Protein AF-Q03NT1-F1 (afdb_monomer_lite)

Organism: Levilactobacillus brevis (strain ATCC 367 / BCRC 12310 / CIP 105137 / JCM 1170 / LMG 11437 / NCIMB 947 / NCTC 947) (NCBI:txid387344)

Secondary structure (DSSP, 8-state):
-----EEEEEETTEEEEEE--SS-GGG-EEEEGGGS----S----TTT-EEEEEEETTEEEEEEEE-SPEEEPTTSSSEEEEE--STT-B-HHHHHHHS-HHHHHHHHTBBTEE---STTTS-HHHHHHHHT-BTT-EEEEE-EEPPEEEEPEEEEE-SSSS--TTPEEEEEPPTTSPP-TTEEB-PPPSS-EEEETTBEE-HHHHHHHHHHTT-SEEEPPPBS-GGG-EE-EEEEEEE--EE--TTS-EEEEEEEPPPEES--S--S------SSSB-SS------------------------PPPP-

Radius of gyration: 29.19 Å; chains: 1; bounding box: 57×102×81 Å

Foldseek 3Di:
DDFPDWDWDDDPNFIWIFGADPVCRVPTGIDTVVVDDPPPPDDADLQFKEKEFEDAVPDGLWIDMDGQAAAADPVLPAGDPHTSRGHFGQRLRRQLVSPDLVVVCVGCFQSQKHADSDPPRHDPQQSVQSRRDTRNYYTYDYIGHADKDFAAEWEWEPPDLADRVPTDTADDDAPPDAWDQRHWAAAEDPDGDMDRARHKDAFVRLVVVCVVRVVQKIKIFFHDDDQATWIKIWGFRTWHIWGDDQLAYGYTYTYIDPTGTDGDPDHHHPYPDPDSHHDDDHDHPPPPDDDDDDDDDDDDDDDDDDDDDD

Sequence (310 aa):
MTITDAATKTREGSLYYYVKDAQHPTVSGWIYSGAVTTDKTVAFNQATDVKVNFVDGSSVVTSGVLQSLFANNATNTAASTTPADAVGTAAGFSATAKATQDWADALLKGTGYSINLKSGSVTAANQAALLAAKTGDTITLNVTKNSEVTTPLYLKKAATTSTANDAESLTAYKTGDTASDTTVVVPSLTSGFKGVDGAAFTSATLKAFATSNNLTTLYTPTIGTGADAYYIKYTLSTAEDGTYGAKSAATLVYTASDKIKGESPASTTSNGDNGSVWGSTSTSSSSTSSSAASASSTEASTSSSASSAS

Structure (mmCIF, N/CA/C/O backbone):
data_AF-Q03NT1-F1
#
_entry.id   AF-Q03NT1-F1
#
loop_
_atom_site.group_PDB
_atom_site.id
_atom_site.type_symbol
_atom_site.label_atom_id
_atom_site.label_alt_id
_atom_site.label_comp_id
_atom_site.label_asym_id
_atom_site.label_entity_id
_atom_site.label_seq_id
_atom_site.pdbx_PDB_ins_code
_atom_site.Cartn_x
_atom_site.Cartn_y
_atom_site.Cartn_z
_atom_site.occupancy
_atom_site.B_iso_or_equiv
_atom_site.auth_seq_id
_atom_site.auth_comp_id
_atom_site.auth_asym_id
_atom_site.auth_atom_id
_atom_site.pdbx_PDB_model_num
ATOM 1 N N . MET A 1 1 ? 2.463 -7.795 33.659 1.00 49.44 1 MET A N 1
ATOM 2 C CA . MET A 1 1 ? 3.508 -8.745 33.235 1.00 49.44 1 MET A CA 1
ATOM 3 C C . MET A 1 1 ? 4.721 -7.924 32.839 1.00 49.44 1 MET A C 1
ATOM 5 O O . MET A 1 1 ? 4.603 -7.091 31.948 1.00 49.44 1 MET A O 1
ATOM 9 N N . THR A 1 2 ? 5.833 -8.085 33.548 1.00 49.44 2 THR A N 1
ATOM 10 C CA . THR A 1 2 ? 7.065 -7.324 33.304 1.00 49.44 2 THR A CA 1
ATOM 11 C C . THR A 1 2 ? 8.131 -8.323 32.893 1.00 49.44 2 THR A C 1
ATOM 13 O O . THR A 1 2 ? 8.476 -9.201 33.678 1.00 49.44 2 THR A O 1
ATOM 16 N N . ILE A 1 3 ? 8.616 -8.224 31.657 1.00 52.44 3 ILE A N 1
ATOM 17 C CA . ILE A 1 3 ? 9.697 -9.080 31.166 1.00 52.44 3 ILE A CA 1
ATOM 18 C C . ILE A 1 3 ? 10.993 -8.567 31.794 1.00 52.44 3 ILE A C 1
ATOM 20 O O . ILE A 1 3 ? 11.409 -7.448 31.503 1.00 52.44 3 ILE A O 1
ATOM 24 N N . THR A 1 4 ? 11.604 -9.351 32.682 1.00 54.75 4 THR A N 1
ATOM 25 C CA . THR A 1 4 ? 12.832 -8.945 33.390 1.00 54.75 4 THR A CA 1
ATOM 26 C C . THR A 1 4 ? 14.111 -9.475 32.746 1.00 54.75 4 THR A C 1
ATOM 28 O O . THR A 1 4 ? 15.187 -8.966 33.041 1.00 54.75 4 THR A O 1
ATOM 31 N N . ASP A 1 5 ? 14.004 -10.474 31.866 1.00 56.16 5 ASP A N 1
ATOM 32 C CA . ASP A 1 5 ? 15.124 -11.126 31.182 1.00 56.16 5 ASP A CA 1
ATOM 33 C C . ASP A 1 5 ? 14.611 -11.857 29.925 1.00 56.16 5 ASP A C 1
ATOM 35 O O . ASP A 1 5 ? 13.480 -12.356 29.929 1.00 56.16 5 ASP A O 1
ATOM 39 N N . ALA A 1 6 ? 15.418 -11.915 28.859 1.00 58.66 6 ALA A N 1
ATOM 40 C CA . ALA A 1 6 ? 15.062 -12.572 27.600 1.00 58.66 6 ALA A CA 1
ATOM 41 C C . ALA A 1 6 ? 16.257 -13.305 26.971 1.00 58.66 6 ALA A C 1
ATOM 43 O O . ALA A 1 6 ? 17.329 -12.732 26.794 1.00 58.66 6 ALA A O 1
ATOM 44 N N . ALA A 1 7 ? 16.045 -14.562 26.567 1.00 65.56 7 ALA A N 1
ATOM 45 C CA . ALA A 1 7 ? 17.022 -15.372 25.832 1.00 65.56 7 ALA A CA 1
ATOM 46 C C . ALA A 1 7 ? 16.425 -15.898 24.519 1.00 65.56 7 ALA A C 1
ATOM 48 O O . ALA A 1 7 ? 15.237 -16.226 24.469 1.00 65.56 7 ALA A O 1
ATOM 49 N N . THR A 1 8 ? 17.241 -15.994 23.465 1.00 65.19 8 THR A N 1
ATOM 50 C CA . THR A 1 8 ? 16.819 -16.489 22.148 1.00 65.19 8 THR A CA 1
ATOM 51 C C . THR A 1 8 ? 17.108 -17.979 21.985 1.00 65.19 8 THR A C 1
ATOM 53 O O . THR A 1 8 ? 18.170 -18.476 22.364 1.00 65.19 8 THR A O 1
ATOM 5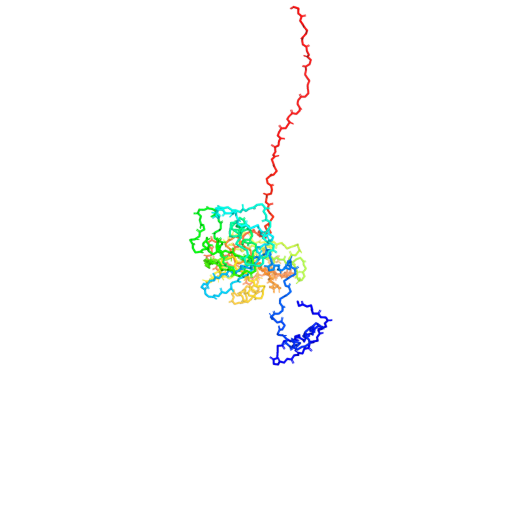6 N N . LYS A 1 9 ? 16.164 -18.708 21.382 1.00 69.00 9 LYS A N 1
ATOM 57 C CA . LYS A 1 9 ? 16.399 -20.069 20.883 1.00 69.00 9 LYS A CA 1
ATOM 58 C C . LYS A 1 9 ? 15.732 -20.246 19.528 1.00 69.00 9 LYS A C 1
ATOM 60 O O . LYS A 1 9 ? 14.550 -19.945 19.371 1.00 69.00 9 LYS A O 1
ATOM 65 N N . THR A 1 10 ? 16.488 -20.767 18.569 1.00 72.75 10 THR A N 1
ATOM 66 C CA . THR A 1 10 ? 15.967 -21.154 17.257 1.00 72.75 10 THR A CA 1
ATOM 67 C C . THR A 1 10 ? 15.550 -22.618 17.313 1.00 72.75 10 THR A C 1
ATOM 69 O O . THR A 1 10 ? 16.367 -23.489 17.623 1.00 72.75 10 THR A O 1
ATOM 72 N N . ARG A 1 11 ? 14.278 -22.906 17.037 1.00 64.31 11 ARG A N 1
ATOM 73 C CA . ARG A 1 11 ? 13.752 -24.271 16.905 1.00 64.31 11 ARG A CA 1
ATOM 74 C C . ARG A 1 11 ? 12.946 -24.329 15.616 1.00 64.31 11 ARG A C 1
ATOM 76 O O . ARG A 1 11 ? 12.099 -23.472 15.407 1.00 64.31 11 ARG A O 1
ATOM 83 N N . GLU A 1 12 ? 13.246 -25.294 14.746 1.00 69.50 12 GLU A N 1
ATOM 84 C CA . GLU A 1 12 ? 12.485 -25.525 13.501 1.00 69.50 12 GLU A CA 1
ATOM 85 C C . GLU A 1 12 ? 12.374 -24.267 12.607 1.00 69.50 12 GLU A C 1
ATOM 87 O O . GLU A 1 12 ? 11.328 -23.967 12.044 1.00 69.50 12 GLU A O 1
ATOM 92 N N . GLY A 1 13 ? 13.454 -23.479 12.515 1.00 65.44 13 GLY A N 1
ATOM 93 C CA . GLY A 1 13 ? 13.483 -22.242 11.719 1.00 65.44 13 GLY A CA 1
ATOM 94 C C . GLY A 1 13 ? 12.723 -21.053 12.325 1.00 65.44 13 GLY A C 1
ATOM 95 O O . GLY A 1 13 ? 12.733 -19.976 11.739 1.00 65.44 13 GLY A O 1
ATOM 96 N N . SER A 1 14 ? 12.116 -21.217 13.503 1.00 71.56 14 SER A N 1
ATOM 97 C CA . SER A 1 14 ? 11.362 -20.178 14.211 1.00 71.56 14 SER A CA 1
ATOM 98 C C . SER A 1 14 ? 12.131 -19.640 15.422 1.00 71.56 14 SER 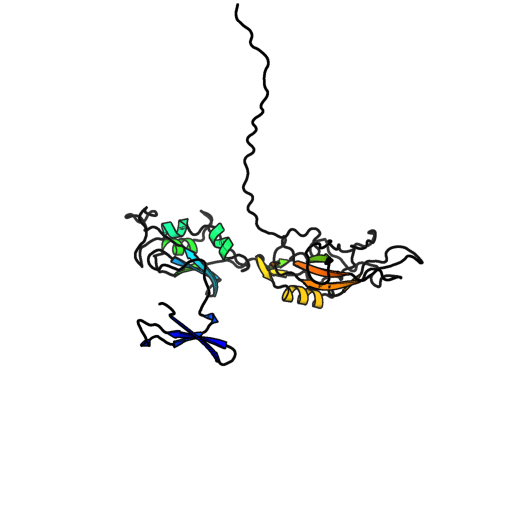A C 1
ATOM 100 O O . SER A 1 14 ? 12.811 -20.389 16.132 1.00 71.56 14 SER A O 1
ATOM 102 N N . LEU A 1 15 ? 12.024 -18.329 15.661 1.00 72.69 15 LEU A N 1
ATOM 103 C CA . LEU A 1 15 ? 12.640 -17.639 16.796 1.00 72.69 15 LEU A CA 1
ATOM 104 C C . LEU A 1 15 ? 11.682 -17.626 17.998 1.00 72.69 15 LEU A C 1
ATOM 106 O O . LEU A 1 15 ? 10.489 -17.356 17.866 1.00 72.69 15 LEU A O 1
ATOM 110 N N . TYR A 1 16 ? 12.216 -17.911 19.184 1.00 77.62 16 TYR A N 1
ATOM 111 C CA . TYR A 1 16 ? 11.485 -17.862 20.450 1.00 77.62 16 TYR A CA 1
ATOM 112 C C . TYR A 1 16 ? 12.234 -17.002 21.468 1.00 77.62 16 TYR A C 1
ATOM 114 O O . TYR A 1 16 ? 13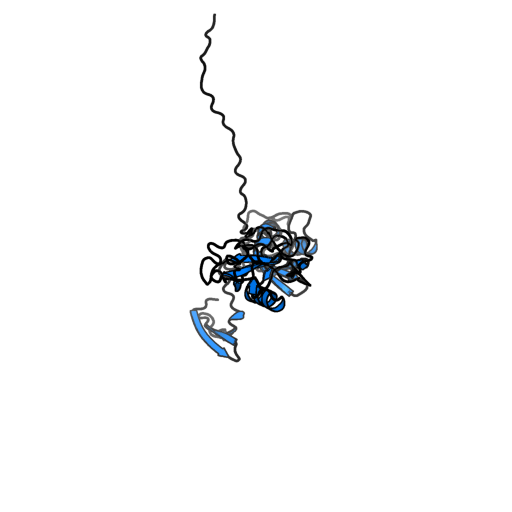.468 -17.018 21.506 1.00 77.62 16 TYR A O 1
ATOM 122 N N . TYR A 1 17 ? 11.480 -16.311 22.321 1.00 74.25 17 TYR A N 1
ATOM 123 C CA . TYR A 1 17 ? 11.979 -15.604 23.498 1.00 74.25 17 TYR A CA 1
ATOM 124 C C . TYR A 1 17 ? 11.606 -16.384 24.758 1.00 74.25 17 TYR A C 1
ATOM 126 O O . TYR A 1 17 ? 10.450 -16.764 24.926 1.00 74.25 17 TYR A O 1
ATOM 134 N N . TYR A 1 18 ? 12.554 -16.632 25.658 1.00 75.38 18 TYR A N 1
ATOM 135 C CA . TYR A 1 18 ? 12.225 -17.110 27.003 1.00 75.38 18 TYR A CA 1
ATOM 136 C C . TYR A 1 18 ? 11.915 -15.922 27.903 1.00 75.38 18 TYR A C 1
ATOM 138 O O . TYR A 1 18 ? 12.780 -15.070 28.085 1.00 75.38 18 TYR A O 1
ATOM 146 N N . VAL A 1 19 ? 10.714 -15.874 28.469 1.00 73.81 19 VAL A N 1
ATOM 147 C CA . VAL A 1 19 ? 10.285 -14.813 29.383 1.00 73.81 19 VAL A CA 1
ATOM 148 C C . VAL A 1 19 ? 10.266 -15.349 30.804 1.00 73.81 19 VAL A C 1
ATOM 150 O O . VAL A 1 19 ? 9.662 -16.388 31.074 1.00 73.81 19 VAL A O 1
ATOM 153 N N 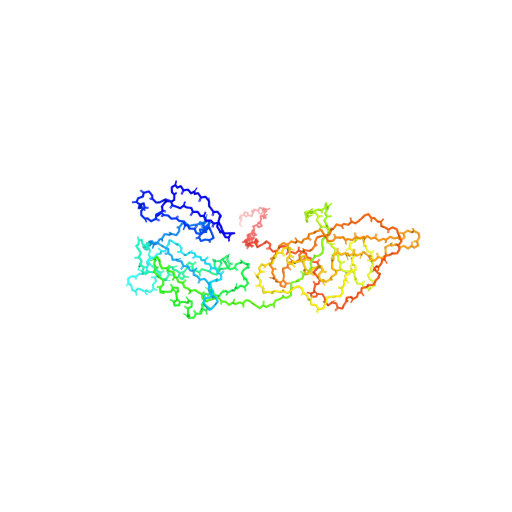. LYS A 1 20 ? 10.910 -14.618 31.715 1.00 73.75 20 LYS A N 1
ATOM 154 C CA . LYS A 1 20 ? 10.799 -14.838 33.160 1.00 73.75 20 LYS A CA 1
ATOM 155 C C . LYS A 1 20 ? 9.880 -13.789 33.769 1.00 73.75 20 LYS A C 1
ATOM 157 O O . LYS A 1 20 ? 10.089 -12.594 33.560 1.00 73.75 20 LYS A O 1
ATOM 162 N N . ASP A 1 21 ? 8.902 -14.243 34.546 1.00 69.81 21 ASP A N 1
ATOM 163 C CA . ASP A 1 21 ? 8.116 -13.374 35.420 1.00 69.81 21 ASP A CA 1
ATOM 164 C C . ASP A 1 21 ? 8.673 -13.477 36.847 1.00 69.81 21 ASP A C 1
ATOM 166 O O . ASP A 1 21 ? 8.700 -14.553 37.448 1.00 69.81 21 ASP A O 1
ATOM 170 N N . ALA A 1 22 ? 9.159 -12.353 37.374 1.00 67.69 22 ALA A N 1
ATOM 171 C CA . ALA A 1 22 ? 9.776 -12.294 38.696 1.00 67.69 22 ALA A CA 1
ATOM 172 C C . ALA A 1 22 ? 8.770 -12.459 39.849 1.00 67.69 22 ALA A C 1
ATOM 174 O O . ALA A 1 22 ? 9.158 -12.882 40.935 1.00 67.69 22 ALA A O 1
ATOM 175 N N . GLN A 1 23 ? 7.496 -12.120 39.630 1.00 66.81 23 GLN A N 1
ATOM 176 C CA . GLN A 1 23 ? 6.433 -12.201 40.637 1.00 66.81 23 GLN A CA 1
ATOM 177 C C . GLN A 1 23 ? 5.674 -13.530 40.553 1.00 66.81 23 GLN A C 1
ATOM 179 O O . GLN A 1 23 ? 5.179 -14.024 41.566 1.00 66.81 23 GLN A O 1
ATOM 184 N N . HIS A 1 24 ? 5.637 -14.147 39.368 1.00 71.88 24 HIS A N 1
ATOM 185 C CA . HIS A 1 24 ? 4.987 -15.434 39.131 1.00 71.88 24 HIS A CA 1
ATOM 186 C C . HIS A 1 24 ? 5.908 -16.411 38.374 1.00 71.88 24 HIS A C 1
ATOM 188 O O . HIS A 1 24 ? 5.705 -16.678 37.190 1.00 71.88 24 HIS A O 1
ATOM 194 N N . PRO A 1 25 ? 6.905 -17.026 39.037 1.00 74.38 25 PRO A N 1
ATOM 195 C CA . PRO A 1 25 ? 7.889 -17.875 38.358 1.00 74.38 25 PRO A CA 1
ATOM 196 C C . PRO A 1 25 ? 7.280 -19.062 37.598 1.00 74.38 25 PRO A C 1
ATOM 198 O O . PRO A 1 25 ? 7.842 -19.502 36.597 1.00 74.38 25 PRO A O 1
ATOM 201 N N . THR A 1 26 ? 6.111 -19.544 38.033 1.00 76.50 26 THR A N 1
ATOM 202 C CA . THR A 1 26 ? 5.362 -20.660 37.432 1.00 76.50 26 THR A CA 1
ATOM 203 C C . THR A 1 26 ? 4.818 -20.377 36.031 1.00 76.50 26 THR A C 1
ATOM 205 O O . THR A 1 26 ? 4.482 -21.328 35.330 1.00 76.50 26 THR A O 1
ATOM 208 N N . VAL A 1 27 ? 4.744 -19.110 35.605 1.00 69.12 27 VAL A N 1
ATOM 209 C CA . VAL A 1 27 ? 4.328 -18.724 34.242 1.00 69.12 27 VAL A CA 1
ATOM 210 C C . VAL A 1 27 ? 5.506 -18.354 33.333 1.00 69.12 27 VAL A C 1
ATOM 212 O O . VAL A 1 27 ? 5.297 -17.916 32.203 1.00 69.12 27 VAL A O 1
ATOM 215 N N . SER A 1 28 ? 6.748 -18.548 33.790 1.00 81.56 28 SER A N 1
ATOM 216 C CA . SER A 1 28 ? 7.932 -18.367 32.941 1.00 81.56 28 SER A CA 1
ATOM 217 C C . SER A 1 28 ? 7.968 -19.426 31.835 1.00 81.56 28 SER A C 1
ATOM 219 O O . SER A 1 28 ? 7.734 -20.608 32.093 1.00 81.56 28 SER A O 1
ATOM 221 N N . GLY A 1 29 ? 8.284 -19.034 30.602 1.00 77.88 29 GLY A N 1
ATOM 222 C CA . GLY A 1 29 ? 8.187 -19.942 29.460 1.00 77.88 29 GLY A CA 1
ATOM 223 C C . GLY A 1 29 ? 8.726 -19.374 28.154 1.00 77.88 29 GLY A C 1
ATOM 224 O O . GLY A 1 29 ? 9.120 -18.213 28.067 1.00 77.88 29 GLY A O 1
ATOM 225 N N . TRP A 1 30 ? 8.755 -20.219 27.124 1.00 82.88 30 TRP A N 1
ATOM 226 C CA . TRP A 1 30 ? 9.121 -19.812 25.769 1.00 82.88 30 TRP A CA 1
ATOM 227 C C . TRP A 1 30 ? 7.894 -19.285 25.036 1.00 82.88 30 TRP A C 1
ATOM 229 O O . TRP A 1 30 ? 6.883 -19.978 24.939 1.00 82.88 30 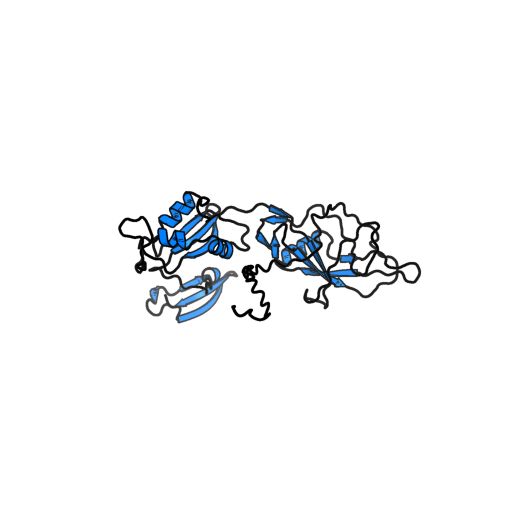TRP A O 1
ATOM 239 N N . ILE A 1 31 ? 8.012 -18.092 24.469 1.00 78.69 31 ILE A N 1
ATOM 240 C CA . ILE A 1 31 ? 6.999 -17.491 23.608 1.00 78.69 31 ILE A CA 1
ATOM 241 C C . ILE A 1 31 ? 7.565 -17.325 22.202 1.00 78.69 31 ILE A C 1
ATOM 243 O O . ILE A 1 31 ? 8.740 -17.004 22.020 1.00 78.69 31 ILE A O 1
ATOM 247 N N . TYR A 1 32 ? 6.739 -17.595 21.196 1.00 77.25 32 TYR A N 1
ATOM 248 C CA . TYR A 1 32 ? 7.113 -17.396 19.799 1.00 77.25 32 TYR A CA 1
ATOM 249 C C . TYR A 1 32 ? 7.370 -15.908 19.545 1.00 77.25 32 TYR A C 1
ATOM 251 O O . TYR A 1 32 ? 6.542 -15.075 19.911 1.00 77.25 32 TYR A O 1
ATOM 259 N N . SER A 1 33 ? 8.499 -15.555 18.925 1.00 69.31 33 SER A N 1
ATOM 260 C CA . SER A 1 33 ? 8.886 -14.148 18.757 1.00 69.31 33 SER A CA 1
ATOM 261 C C . SER A 1 33 ? 7.893 -13.367 17.903 1.00 69.31 33 SER A C 1
ATOM 263 O O . SER A 1 33 ? 7.676 -12.190 18.158 1.00 69.31 33 SER A O 1
ATOM 265 N N . GLY A 1 34 ? 7.248 -14.021 16.932 1.00 65.19 34 GLY A N 1
ATOM 266 C CA . GLY A 1 34 ? 6.195 -13.403 16.124 1.00 65.19 34 GLY A CA 1
ATOM 267 C C . GLY A 1 34 ? 4.902 -13.117 16.898 1.00 65.19 34 GLY A C 1
ATOM 268 O O . GLY A 1 34 ? 4.086 -12.337 16.425 1.00 65.19 34 GLY A O 1
ATOM 269 N N . ALA A 1 35 ? 4.714 -13.708 18.083 1.00 61.72 35 ALA A N 1
ATOM 270 C CA . ALA A 1 35 ? 3.601 -13.386 18.981 1.00 61.72 35 ALA A CA 1
ATOM 271 C C . ALA A 1 35 ? 3.909 -12.190 19.904 1.00 61.72 35 ALA A C 1
ATOM 273 O O . ALA A 1 35 ? 3.012 -11.687 20.577 1.00 61.72 35 ALA A O 1
ATOM 274 N N . VAL A 1 36 ? 5.167 -11.737 19.945 1.00 59.50 36 VAL A N 1
ATOM 275 C CA . VAL A 1 36 ? 5.600 -10.555 20.697 1.00 59.50 36 VAL A CA 1
ATOM 276 C C . VAL A 1 36 ? 5.703 -9.397 19.720 1.00 59.50 36 VAL A C 1
ATOM 278 O O . VAL A 1 36 ? 6.754 -9.158 19.128 1.00 59.50 36 VAL A O 1
ATOM 281 N N . THR A 1 37 ? 4.600 -8.683 19.515 1.00 54.19 37 THR A N 1
ATOM 282 C CA . THR A 1 37 ? 4.641 -7.477 18.690 1.00 54.19 37 THR A CA 1
ATOM 283 C C . THR A 1 37 ? 5.302 -6.346 19.474 1.00 54.19 37 THR A C 1
ATOM 285 O O . THR A 1 37 ? 4.993 -6.080 20.637 1.00 54.19 37 THR A O 1
ATOM 288 N N . THR A 1 38 ? 6.243 -5.655 18.837 1.00 45.66 38 THR A N 1
ATOM 289 C CA . THR A 1 38 ? 6.796 -4.385 19.316 1.00 45.66 38 THR A CA 1
ATOM 290 C C . THR A 1 38 ? 5.820 -3.244 19.028 1.00 45.66 38 THR A C 1
ATOM 292 O O . THR A 1 38 ? 6.212 -2.247 18.421 1.00 45.66 38 THR A O 1
ATOM 295 N N . ASP A 1 39 ? 4.549 -3.373 19.421 1.00 45.28 39 ASP A N 1
ATOM 296 C CA . ASP A 1 39 ? 3.599 -2.261 19.320 1.00 45.28 39 ASP A CA 1
ATOM 297 C C . ASP A 1 39 ? 3.957 -1.213 20.371 1.00 45.28 39 ASP A C 1
ATOM 299 O O . ASP A 1 39 ? 3.532 -1.230 21.525 1.00 45.28 39 ASP A O 1
ATOM 303 N N . LYS A 1 40 ? 4.856 -0.326 19.954 1.00 48.47 40 LYS A N 1
ATOM 304 C CA . LYS A 1 40 ? 5.537 0.664 20.781 1.00 48.47 40 LYS A CA 1
ATOM 305 C C . LYS A 1 40 ? 5.010 2.070 20.541 1.00 48.47 40 LYS A C 1
ATOM 307 O O . LYS A 1 40 ? 5.773 3.027 20.624 1.00 48.47 40 LYS A O 1
ATOM 312 N N . THR A 1 41 ? 3.729 2.217 20.230 1.00 50.62 41 THR A N 1
ATOM 313 C CA . THR A 1 41 ? 3.131 3.553 20.136 1.00 50.62 41 THR A CA 1
ATOM 314 C C . THR A 1 41 ? 2.216 3.863 21.304 1.00 50.62 41 THR A C 1
ATOM 316 O O . THR A 1 41 ? 2.097 5.037 21.622 1.00 50.62 41 THR A O 1
ATOM 319 N N . VAL A 1 42 ? 1.649 2.863 21.997 1.00 57.81 42 VAL A N 1
ATOM 320 C CA . VAL A 1 42 ? 0.740 3.082 23.137 1.00 57.81 42 VAL A CA 1
ATOM 321 C C . VAL A 1 42 ? 0.508 1.805 23.942 1.00 57.81 42 VAL A C 1
ATOM 323 O O . VAL A 1 42 ? 0.022 0.805 23.420 1.00 57.81 42 VAL A O 1
ATOM 326 N N . ALA A 1 43 ? 0.860 1.833 25.229 1.00 71.12 43 ALA A N 1
ATOM 327 C CA . ALA A 1 43 ? 0.586 0.729 26.140 1.00 71.12 43 ALA A CA 1
ATOM 328 C C . ALA A 1 43 ? -0.926 0.653 26.392 1.00 71.12 43 ALA A C 1
ATOM 330 O O . ALA A 1 43 ? -1.489 1.543 27.021 1.00 71.12 43 ALA A O 1
ATOM 331 N N . PHE A 1 44 ? -1.571 -0.403 25.894 1.00 86.62 44 PHE A N 1
ATOM 332 C CA . PHE A 1 44 ? -2.994 -0.648 26.122 1.00 86.62 44 PHE A CA 1
ATOM 333 C C . PHE A 1 44 ? -3.307 -0.709 27.620 1.00 86.62 44 PHE A C 1
ATOM 335 O O . PHE A 1 44 ? -2.776 -1.561 28.340 1.00 86.62 44 PHE A O 1
ATOM 342 N N . ASN A 1 45 ? -4.207 0.155 28.072 1.00 90.69 45 ASN A N 1
ATOM 343 C CA . ASN A 1 45 ? -4.700 0.168 29.435 1.00 90.69 45 ASN A CA 1
ATOM 344 C C . ASN A 1 45 ? -6.115 -0.419 29.492 1.00 90.69 45 ASN A C 1
ATOM 346 O O . ASN A 1 45 ? -7.087 0.213 29.091 1.00 90.69 45 ASN A O 1
ATOM 350 N N . GLN A 1 46 ? -6.239 -1.620 30.063 1.00 91.44 46 GLN A N 1
ATOM 351 C CA . GLN A 1 46 ? -7.523 -2.317 30.207 1.00 91.44 46 GLN A CA 1
ATOM 352 C C . GLN A 1 46 ? -8.584 -1.508 30.965 1.00 91.44 46 GLN A C 1
ATOM 354 O O . GLN A 1 46 ? -9.773 -1.738 30.774 1.00 91.44 46 GLN A O 1
ATOM 359 N N . ALA A 1 47 ? -8.176 -0.585 31.836 1.00 91.19 47 ALA A N 1
ATOM 360 C CA . ALA A 1 47 ? -9.113 0.236 32.584 1.00 91.19 47 ALA A CA 1
ATOM 361 C C . ALA A 1 47 ? -9.757 1.324 31.717 1.00 91.19 47 ALA A C 1
ATOM 363 O O . ALA A 1 47 ? -10.922 1.631 31.940 1.00 91.19 47 ALA A O 1
ATOM 364 N N . THR A 1 48 ? -9.026 1.862 30.729 1.00 93.81 48 THR A N 1
ATOM 365 C CA . THR A 1 48 ? -9.391 3.097 30.010 1.00 93.81 48 THR A CA 1
ATOM 366 C C . THR A 1 48 ? -9.560 2.947 28.503 1.00 93.81 48 THR A C 1
ATOM 368 O O . THR A 1 48 ? -10.043 3.876 27.854 1.00 93.81 48 THR A O 1
ATOM 371 N N . ASP A 1 49 ? -9.161 1.814 27.931 1.00 95.44 49 ASP A N 1
ATOM 372 C CA . ASP A 1 49 ? -8.999 1.662 26.487 1.00 95.44 49 ASP A CA 1
ATOM 373 C C . ASP A 1 49 ? -9.816 0.489 25.938 1.00 95.44 49 ASP A C 1
ATOM 375 O O . ASP A 1 49 ? -10.179 -0.438 26.660 1.00 95.44 49 ASP A O 1
ATOM 379 N N . VAL A 1 50 ? -10.058 0.499 24.628 1.00 97.06 50 VAL A N 1
ATOM 380 C CA . VAL A 1 50 ? -10.707 -0.584 23.872 1.00 97.06 50 VAL A CA 1
ATOM 381 C C . VAL A 1 50 ? -9.813 -0.983 22.705 1.00 97.06 50 VAL A C 1
ATOM 383 O O . VAL A 1 50 ? -9.348 -0.121 21.954 1.00 97.06 50 VAL A O 1
ATOM 386 N N . LYS A 1 51 ? -9.596 -2.287 22.514 1.00 95.69 51 LYS A N 1
ATOM 387 C CA . LYS A 1 51 ? -8.961 -2.810 21.296 1.00 95.69 51 LYS A CA 1
ATOM 388 C C . LYS A 1 51 ? -9.983 -2.901 20.173 1.00 95.69 51 LYS A C 1
ATOM 390 O O . LYS A 1 51 ? -11.136 -3.263 20.398 1.00 95.69 51 LYS A O 1
ATOM 395 N N . VAL A 1 52 ? -9.544 -2.631 18.953 1.00 97.38 52 VAL A N 1
ATOM 396 C CA . VAL A 1 52 ? -10.377 -2.716 17.755 1.00 97.38 52 VAL A CA 1
ATOM 397 C C . VAL A 1 52 ? -9.689 -3.601 16.733 1.00 97.38 52 VAL A C 1
ATOM 399 O O . VAL A 1 52 ? -8.577 -3.294 16.314 1.00 97.38 52 VAL A O 1
ATOM 402 N N . ASN A 1 53 ? -10.355 -4.670 16.311 1.00 97.44 53 ASN A N 1
ATOM 403 C CA . ASN A 1 53 ? -9.938 -5.478 15.172 1.00 97.44 53 ASN A CA 1
ATOM 404 C C . ASN A 1 53 ? -10.712 -5.038 13.931 1.00 97.44 53 ASN A C 1
ATOM 406 O O . ASN A 1 53 ? -11.942 -5.036 13.935 1.00 97.44 53 ASN A O 1
ATOM 410 N N . PHE A 1 54 ? -9.997 -4.699 12.866 1.00 98.06 54 PHE A N 1
ATOM 411 C CA . PHE A 1 54 ? -10.580 -4.489 11.547 1.00 98.06 54 PHE A CA 1
ATOM 412 C C . PHE A 1 54 ? -10.586 -5.822 10.811 1.00 98.06 54 PHE A C 1
ATOM 414 O O . PHE A 1 54 ? -9.526 -6.431 10.650 1.00 98.06 54 PHE A O 1
ATOM 421 N N . VAL A 1 55 ? -11.760 -6.292 10.391 1.00 97.50 55 VAL A N 1
ATOM 422 C CA . VAL A 1 55 ? -11.909 -7.638 9.824 1.00 97.50 55 VAL A CA 1
ATOM 423 C C . VAL A 1 55 ? -12.577 -7.642 8.460 1.00 97.50 55 VAL A C 1
ATOM 425 O O . VAL A 1 55 ? -13.493 -6.865 8.196 1.00 97.50 55 VAL A O 1
ATOM 428 N N . ASP A 1 56 ? -12.142 -8.575 7.623 1.00 95.69 56 ASP A N 1
ATOM 429 C CA . ASP A 1 56 ? -12.876 -9.026 6.446 1.00 95.69 56 ASP A CA 1
ATOM 430 C C . ASP A 1 56 ? -13.368 -10.452 6.724 1.00 95.69 56 ASP A C 1
ATOM 432 O O . ASP A 1 56 ? -12.584 -11.407 6.799 1.00 95.69 56 ASP A O 1
ATOM 436 N N . GLY A 1 57 ? -14.664 -10.583 7.012 1.00 91.44 57 GLY A N 1
ATOM 437 C CA . GLY A 1 57 ? -15.228 -11.812 7.566 1.00 91.44 57 GLY A CA 1
ATOM 438 C C . GLY A 1 57 ? -14.587 -12.170 8.911 1.00 91.44 57 GLY A C 1
ATOM 439 O O . GLY A 1 57 ? -14.671 -11.412 9.873 1.00 91.44 57 GLY A O 1
ATOM 440 N N . SER A 1 58 ? -13.952 -13.341 8.994 1.00 86.81 58 SER A N 1
ATOM 441 C CA . SER A 1 58 ? -13.261 -13.811 10.205 1.00 86.81 58 SER A CA 1
ATOM 442 C C . SER A 1 58 ? -11.781 -13.420 10.272 1.00 86.81 58 SER A C 1
ATOM 444 O O . SER A 1 58 ? -11.115 -13.724 11.262 1.00 86.81 58 SER A O 1
ATOM 446 N N . SER A 1 59 ? -11.240 -12.808 9.218 1.00 89.88 59 SER A N 1
ATOM 447 C CA . SER A 1 59 ? -9.811 -12.517 9.104 1.00 89.88 59 SER A CA 1
ATOM 448 C C . SER A 1 59 ? -9.508 -11.119 9.620 1.00 89.88 59 SER A C 1
ATOM 450 O O . SER A 1 59 ? -10.084 -10.147 9.138 1.00 89.88 59 SER A O 1
ATOM 452 N N . VAL A 1 60 ? -8.573 -11.003 10.565 1.00 94.06 60 VAL A N 1
ATOM 453 C CA . VAL A 1 60 ? -8.077 -9.700 11.032 1.00 94.06 60 VAL A CA 1
ATOM 454 C C . VAL A 1 60 ? -7.129 -9.121 9.986 1.00 94.06 60 VAL A C 1
ATOM 456 O O . VAL A 1 60 ? -6.104 -9.721 9.671 1.00 94.06 60 VAL A O 1
ATOM 459 N N . VAL A 1 61 ? -7.485 -7.954 9.454 1.00 94.00 61 VAL A N 1
ATOM 460 C CA . VAL A 1 61 ? -6.686 -7.187 8.489 1.00 94.00 61 VAL A CA 1
ATOM 461 C C . VAL A 1 61 ? -5.642 -6.345 9.217 1.00 94.00 61 VAL A C 1
ATOM 463 O O . VAL A 1 61 ? -4.477 -6.317 8.837 1.00 94.00 61 VAL A O 1
ATOM 466 N N . THR A 1 62 ? -6.073 -5.643 10.262 1.00 95.12 62 THR A N 1
ATOM 467 C CA . THR A 1 62 ? -5.237 -4.807 11.128 1.00 95.12 62 THR A CA 1
ATOM 468 C C . THR A 1 62 ? -5.968 -4.574 12.451 1.00 95.12 62 THR A C 1
ATOM 470 O O . THR A 1 62 ? -7.157 -4.890 12.576 1.00 95.12 62 THR A O 1
ATOM 473 N N . SER A 1 63 ? -5.283 -4.001 13.435 1.00 95.19 63 SER A N 1
ATOM 474 C CA . SER A 1 63 ? -5.863 -3.678 14.737 1.00 95.19 63 SER A CA 1
ATOM 475 C C . SER A 1 63 ? -5.437 -2.291 15.204 1.00 95.19 63 SER A C 1
ATOM 477 O O . SER A 1 63 ? -4.402 -1.765 14.803 1.00 95.19 63 SER A O 1
ATOM 479 N N . GLY A 1 64 ? -6.241 -1.698 16.080 1.00 93.44 64 GLY A N 1
ATOM 480 C CA . GLY A 1 64 ? -5.962 -0.419 16.719 1.00 93.44 64 GLY A CA 1
ATOM 481 C C . GLY A 1 64 ? -6.438 -0.381 18.163 1.00 93.44 64 GLY A C 1
ATOM 482 O O . GLY A 1 64 ? -7.042 -1.328 18.671 1.00 93.44 64 GLY A O 1
ATOM 483 N N . VAL A 1 65 ? -6.179 0.744 18.826 1.00 94.81 65 VAL A N 1
ATOM 484 C CA . VAL A 1 65 ? -6.628 0.995 20.198 1.00 94.81 65 VAL A CA 1
ATOM 485 C C . VAL A 1 65 ? -7.304 2.358 20.273 1.00 94.81 65 VAL A C 1
ATOM 487 O O . VAL A 1 65 ? -6.726 3.368 19.866 1.00 94.81 65 VAL A O 1
ATOM 490 N N . LEU A 1 66 ? -8.513 2.385 20.829 1.00 95.88 66 LEU A N 1
ATOM 491 C CA . LEU A 1 66 ? -9.197 3.604 21.248 1.00 95.88 66 LEU A CA 1
ATOM 492 C C . LEU A 1 66 ? -8.857 3.849 22.717 1.00 95.88 66 LEU A C 1
ATOM 494 O O . LEU A 1 66 ? -9.217 3.046 23.572 1.00 95.88 66 LEU A O 1
ATOM 498 N N . GLN A 1 67 ? -8.141 4.932 23.005 1.00 94.12 67 GLN A N 1
ATOM 499 C CA . GLN A 1 67 ? -7.556 5.161 24.329 1.00 94.12 67 GLN A CA 1
ATOM 500 C C . GLN A 1 67 ? -8.252 6.247 25.123 1.00 94.12 67 GLN A C 1
ATOM 502 O O . GLN A 1 67 ? -8.846 7.156 24.534 1.00 94.12 67 GLN A O 1
ATOM 507 N N . SER A 1 68 ? -8.046 6.229 26.443 1.00 94.25 68 SER A N 1
ATOM 508 C CA . SER A 1 68 ? -8.475 7.296 27.360 1.00 94.25 68 SER A CA 1
ATOM 509 C C . SER A 1 68 ? -9.945 7.641 27.133 1.00 94.25 68 SER A C 1
ATOM 511 O O . SER A 1 68 ? -10.295 8.773 26.772 1.00 94.25 68 SER A O 1
ATOM 513 N N . LEU A 1 69 ? -10.779 6.608 27.202 1.00 97.00 69 LEU A N 1
ATOM 514 C CA . LEU A 1 69 ? -12.207 6.712 26.980 1.00 97.00 69 LEU A CA 1
ATOM 515 C C . LEU A 1 69 ? -12.899 7.309 28.203 1.00 97.00 69 LEU A C 1
ATOM 517 O O . LEU A 1 69 ? -12.451 7.180 29.341 1.00 97.00 69 LEU A O 1
ATOM 521 N N . PHE A 1 70 ? -14.027 7.953 27.941 1.00 97.88 70 PHE A N 1
ATOM 522 C CA . PHE A 1 70 ? -14.945 8.426 28.966 1.00 97.88 70 PHE A CA 1
ATOM 523 C C . PHE A 1 70 ? -16.093 7.432 29.121 1.00 97.88 70 PHE A C 1
ATOM 525 O O . PHE A 1 70 ? -16.539 6.833 28.137 1.00 97.88 70 PHE A O 1
ATOM 532 N N . ALA A 1 71 ? -16.575 7.271 30.351 1.00 97.75 71 ALA A N 1
ATOM 533 C CA . ALA A 1 71 ? -17.737 6.440 30.630 1.00 97.75 71 ALA A CA 1
ATOM 534 C C . ALA A 1 71 ? -18.981 7.004 29.931 1.00 97.75 71 ALA A C 1
ATOM 536 O O . ALA A 1 71 ? -19.073 8.204 29.667 1.00 97.75 71 ALA A O 1
ATOM 537 N N . ASN A 1 72 ? -19.974 6.166 29.660 1.00 97.81 72 ASN A N 1
ATOM 538 C CA . ASN A 1 72 ? -21.293 6.638 29.254 1.00 97.81 72 ASN A CA 1
ATOM 539 C C . ASN A 1 72 ? -21.953 7.422 30.408 1.00 97.81 72 ASN A C 1
ATOM 541 O O . ASN A 1 72 ? -21.684 7.176 31.586 1.00 97.81 72 ASN A O 1
ATOM 545 N N . ASN A 1 73 ? -22.817 8.385 30.084 1.00 96.38 73 ASN A N 1
ATOM 546 C CA . ASN A 1 73 ? -23.606 9.093 31.093 1.00 96.38 73 ASN A CA 1
ATOM 547 C C . ASN A 1 73 ? -24.650 8.162 31.747 1.00 96.38 73 ASN A C 1
ATOM 549 O O . ASN A 1 73 ? -24.952 7.083 31.239 1.00 96.38 73 ASN A O 1
ATOM 553 N N . ALA A 1 74 ? -25.241 8.593 32.865 1.00 93.88 74 ALA A N 1
ATOM 554 C CA . ALA A 1 74 ? -26.183 7.773 33.636 1.00 93.88 74 ALA A CA 1
ATOM 555 C C . ALA A 1 74 ? -27.418 7.311 32.836 1.00 93.88 74 ALA A C 1
ATOM 557 O O . ALA A 1 74 ? -27.969 6.249 33.110 1.00 93.88 74 ALA A O 1
ATOM 558 N N . THR A 1 75 ? -27.848 8.088 31.836 1.00 94.50 75 THR A N 1
ATOM 559 C CA . THR A 1 75 ? -28.982 7.754 30.960 1.00 94.50 75 THR A CA 1
ATOM 560 C C . THR A 1 75 ? -28.586 6.919 29.742 1.00 94.50 75 THR A C 1
ATOM 562 O O . THR A 1 75 ? -29.455 6.562 28.953 1.00 94.50 75 THR A O 1
ATOM 565 N N . ASN A 1 76 ? -27.298 6.609 29.573 1.00 92.81 76 ASN A N 1
ATOM 566 C CA . ASN A 1 76 ? -26.738 5.871 28.443 1.00 92.81 76 ASN A CA 1
ATOM 567 C C . ASN A 1 76 ? -27.117 6.455 27.067 1.00 92.81 76 ASN A C 1
ATOM 569 O O . ASN A 1 76 ? -27.472 5.730 26.139 1.00 92.81 76 ASN A O 1
ATOM 573 N N . THR A 1 77 ? -27.048 7.779 26.941 1.00 94.25 77 THR A N 1
ATOM 574 C CA . THR A 1 77 ? -27.385 8.521 25.712 1.00 94.25 77 THR A CA 1
ATOM 575 C C . THR A 1 77 ? -26.220 9.325 25.138 1.00 94.25 77 THR A C 1
ATOM 577 O O . THR A 1 77 ? -26.314 9.799 24.008 1.00 94.25 77 THR A O 1
ATOM 580 N N . ALA A 1 78 ? -25.138 9.501 25.899 1.00 95.81 78 ALA A N 1
ATOM 581 C CA . ALA A 1 78 ? -23.942 10.226 25.480 1.00 95.81 78 ALA A CA 1
ATOM 582 C C . ALA A 1 78 ? -22.718 9.800 26.307 1.00 95.81 78 ALA A C 1
ATOM 584 O O . ALA A 1 78 ? -22.845 9.110 27.322 1.00 95.81 78 ALA A O 1
ATOM 585 N N . ALA A 1 79 ? -21.532 10.253 25.897 1.00 95.38 79 ALA A N 1
ATOM 586 C CA . ALA A 1 79 ? -20.342 10.180 26.737 1.00 95.38 79 ALA A CA 1
ATOM 587 C C . ALA A 1 79 ? -20.478 11.148 27.927 1.00 95.38 79 ALA A C 1
ATOM 589 O O . ALA A 1 79 ? -21.003 12.254 27.792 1.00 95.38 79 ALA A O 1
ATOM 590 N N . SER A 1 80 ? -20.010 10.717 29.092 1.00 96.25 80 SER A N 1
ATOM 591 C CA . SER A 1 80 ? -19.831 11.539 30.286 1.00 96.25 80 SER A CA 1
ATOM 592 C C . SER A 1 80 ? -18.546 12.372 30.184 1.00 96.25 80 SER A C 1
ATOM 594 O O . SER A 1 80 ? -17.733 12.192 29.279 1.00 96.25 80 SER A O 1
ATOM 596 N N . THR A 1 81 ? -18.330 13.260 31.152 1.00 94.50 81 THR A N 1
ATOM 597 C CA . THR A 1 81 ? -17.040 13.925 31.394 1.00 94.50 81 THR A CA 1
ATOM 598 C C . THR A 1 81 ? -16.122 13.117 32.317 1.00 94.50 81 THR A C 1
ATOM 600 O O . THR A 1 81 ? -14.973 13.498 32.522 1.00 94.50 81 THR A O 1
ATOM 603 N N . THR A 1 82 ? -16.609 12.013 32.891 1.00 95.12 82 THR A N 1
ATOM 604 C CA . THR A 1 82 ? -15.830 11.136 33.778 1.00 95.12 82 THR A CA 1
ATOM 605 C C . THR A 1 82 ? -15.041 10.105 32.966 1.00 95.12 82 THR A C 1
ATOM 607 O O . THR A 1 82 ? -15.642 9.428 32.124 1.00 95.12 82 THR A O 1
ATOM 610 N N . PRO A 1 83 ? -13.724 9.950 33.198 1.00 93.88 83 PRO A N 1
ATOM 611 C CA . PRO A 1 83 ? -12.946 8.868 32.601 1.00 93.88 83 PRO A CA 1
ATOM 612 C C . PRO A 1 83 ? -13.554 7.497 32.918 1.00 93.88 83 PRO A C 1
ATOM 614 O O . PRO A 1 83 ? -14.074 7.285 34.010 1.00 93.88 83 PRO A O 1
ATOM 617 N N . ALA A 1 84 ? -13.486 6.564 31.974 1.00 93.56 84 ALA A N 1
ATOM 618 C CA . ALA A 1 84 ? -13.734 5.160 32.264 1.00 93.56 84 ALA A CA 1
ATOM 619 C C . ALA A 1 84 ? -12.445 4.587 32.867 1.00 93.56 84 ALA A C 1
ATOM 621 O O . ALA A 1 84 ? -11.492 4.366 32.136 1.00 93.56 84 ALA A O 1
ATOM 622 N N . ASP A 1 85 ? -12.366 4.449 34.189 1.00 92.75 85 ASP A N 1
ATOM 623 C CA . ASP A 1 85 ? -11.144 4.121 34.947 1.00 92.75 85 ASP A CA 1
ATOM 624 C C . ASP A 1 85 ? -11.160 2.712 35.566 1.00 92.75 85 ASP A C 1
ATOM 626 O O . ASP A 1 85 ? -10.277 2.344 36.344 1.00 92.75 85 ASP A O 1
ATOM 630 N N . ALA A 1 86 ? -12.132 1.891 35.171 1.00 92.81 86 ALA A N 1
ATOM 631 C CA . ALA A 1 86 ? -12.265 0.497 35.568 1.00 92.81 86 ALA A CA 1
ATOM 632 C C . ALA A 1 86 ? -12.602 -0.383 34.361 1.00 92.81 86 ALA A C 1
ATOM 634 O O . ALA A 1 86 ? -13.355 0.029 33.479 1.00 92.81 86 ALA A O 1
ATOM 635 N N . VAL A 1 87 ? -12.089 -1.616 34.352 1.00 94.75 87 VAL A N 1
ATOM 636 C CA . VAL A 1 87 ? -12.374 -2.623 33.315 1.00 94.75 87 VAL A CA 1
ATOM 637 C C . VAL A 1 87 ? -13.877 -2.912 33.251 1.00 94.75 87 VAL A C 1
ATOM 639 O O . VAL A 1 87 ? -14.534 -3.042 34.283 1.00 94.75 87 VAL A O 1
ATOM 642 N N . GLY A 1 88 ? -14.422 -3.048 32.044 1.00 95.56 88 GLY A N 1
ATOM 643 C CA . GLY A 1 88 ? -15.835 -3.345 31.816 1.00 95.56 88 GLY A CA 1
ATOM 644 C C . GLY A 1 88 ? -16.758 -2.127 31.914 1.00 95.56 88 GLY A C 1
ATOM 645 O O . GLY A 1 88 ? -17.978 -2.283 31.811 1.00 95.56 88 GLY A O 1
ATOM 646 N N . THR A 1 89 ? -16.209 -0.918 32.068 1.00 97.44 89 THR A N 1
ATOM 647 C CA . THR A 1 89 ? -16.996 0.320 32.066 1.00 97.44 89 THR A CA 1
ATOM 648 C C . THR A 1 89 ? -17.532 0.588 30.664 1.00 97.44 89 THR A C 1
ATOM 650 O O . THR A 1 89 ? -16.770 0.627 29.699 1.00 97.44 89 THR A O 1
ATOM 653 N N . ALA A 1 90 ? -18.846 0.791 30.540 1.00 97.81 90 ALA A N 1
ATOM 654 C CA . ALA A 1 90 ? -19.476 1.138 29.268 1.00 97.81 90 ALA A CA 1
ATOM 655 C C . ALA A 1 90 ? -18.947 2.482 28.754 1.00 97.81 90 ALA A C 1
ATOM 657 O O . ALA A 1 90 ? -19.065 3.496 29.441 1.00 97.81 90 ALA A O 1
ATOM 658 N N . ALA A 1 91 ? -18.380 2.475 27.548 1.00 97.69 91 ALA A N 1
ATOM 659 C CA . ALA A 1 91 ? -17.684 3.623 26.967 1.00 97.69 91 ALA A CA 1
ATOM 660 C C . ALA A 1 91 ? -18.029 3.843 25.483 1.00 97.69 91 ALA A C 1
ATOM 662 O O . ALA A 1 91 ? -17.322 4.555 24.767 1.00 97.69 91 ALA A O 1
ATOM 663 N N . GLY A 1 92 ? -19.109 3.226 24.996 1.00 97.25 92 GLY A N 1
ATOM 664 C CA . GLY A 1 92 ? -19.425 3.156 23.572 1.00 97.25 92 GLY A CA 1
ATOM 665 C C . GLY A 1 92 ? -19.647 4.500 22.873 1.00 97.25 92 GLY A C 1
ATOM 666 O O . GLY A 1 92 ? -19.301 4.649 21.698 1.00 97.25 92 GLY A O 1
ATOM 667 N N . PHE A 1 93 ? -20.145 5.523 23.577 1.00 97.31 93 PHE A N 1
ATOM 668 C CA . PHE A 1 93 ? -20.259 6.867 22.993 1.00 97.31 93 PHE A CA 1
ATOM 669 C C . PHE A 1 93 ? -18.890 7.534 22.831 1.00 97.31 93 PHE A C 1
ATOM 671 O O . PHE A 1 93 ? -18.626 8.155 21.802 1.00 97.31 93 PHE A O 1
ATOM 678 N N . SER A 1 94 ? -17.997 7.367 23.812 1.00 97.69 94 SER A N 1
ATOM 679 C CA . SER A 1 94 ? -16.618 7.852 23.709 1.00 97.69 94 SER A CA 1
ATOM 680 C C . SER A 1 94 ? -15.853 7.093 22.621 1.00 97.69 94 SER A C 1
ATOM 682 O O . SER A 1 94 ? -15.169 7.715 21.811 1.00 97.69 94 SER A O 1
ATOM 684 N N . ALA A 1 95 ? -16.037 5.772 22.535 1.00 97.31 95 ALA A N 1
ATOM 685 C CA . ALA A 1 95 ? -15.453 4.941 21.486 1.00 97.31 95 ALA A CA 1
ATOM 686 C C . ALA A 1 95 ? -15.914 5.387 20.090 1.00 97.31 95 ALA A C 1
ATOM 688 O O . ALA A 1 95 ? -15.081 5.588 19.211 1.00 97.31 95 ALA A O 1
ATOM 689 N N . THR A 1 96 ? -17.216 5.636 19.908 1.00 96.56 96 THR A N 1
ATOM 690 C CA . THR A 1 96 ? -17.772 6.155 18.645 1.00 96.56 96 THR A CA 1
ATOM 691 C C . THR A 1 96 ? -17.165 7.510 18.272 1.00 96.56 96 THR A C 1
ATOM 693 O O . THR A 1 96 ? -16.817 7.724 17.116 1.00 96.56 96 THR A O 1
ATOM 696 N N . ALA A 1 97 ? -16.989 8.417 19.238 1.00 95.56 97 ALA A N 1
ATOM 697 C CA . ALA A 1 97 ? -16.395 9.730 18.985 1.00 95.56 97 ALA A CA 1
ATOM 698 C C . ALA A 1 97 ? -14.898 9.660 18.627 1.00 95.56 97 ALA A C 1
ATOM 700 O O . ALA A 1 97 ? -14.415 10.480 17.848 1.00 95.56 97 ALA A O 1
ATOM 701 N N . LYS A 1 98 ? -14.158 8.699 19.196 1.00 95.81 98 LYS A N 1
ATOM 702 C CA . LYS A 1 98 ? -12.719 8.523 18.939 1.00 95.81 98 LYS A CA 1
ATOM 703 C C . LYS A 1 98 ? -12.406 7.691 17.700 1.00 95.81 98 LYS A C 1
ATOM 705 O O . LYS A 1 98 ? -11.330 7.861 17.134 1.00 95.81 98 LYS A O 1
ATOM 710 N N . ALA A 1 99 ? -13.314 6.817 17.276 1.00 96.56 99 ALA A N 1
ATOM 711 C CA . ALA A 1 99 ? -13.195 6.044 16.045 1.00 96.56 99 ALA A CA 1
ATOM 712 C C . ALA A 1 99 ? -13.477 6.933 14.819 1.00 96.56 99 ALA A C 1
ATOM 714 O O . ALA A 1 99 ? -14.463 6.756 14.107 1.00 96.56 99 ALA A O 1
ATOM 715 N N . THR A 1 100 ? -12.628 7.937 14.600 1.00 96.56 100 THR A N 1
ATOM 716 C CA . THR A 1 100 ? -12.752 8.867 13.475 1.00 96.56 100 THR A CA 1
ATOM 717 C C . THR A 1 100 ? -12.308 8.215 12.167 1.00 96.56 100 THR A C 1
ATOM 719 O O . THR A 1 100 ? -11.593 7.210 12.161 1.00 96.56 100 THR A O 1
ATOM 722 N N . GLN A 1 101 ? -12.702 8.816 11.040 1.00 96.69 101 GLN A N 1
ATOM 723 C CA . GLN A 1 101 ? -12.242 8.370 9.725 1.00 96.69 101 GLN A CA 1
ATOM 724 C C . GLN A 1 101 ? -10.711 8.426 9.622 1.00 96.69 101 GLN A C 1
ATOM 726 O O . GLN A 1 101 ? -10.102 7.429 9.262 1.00 96.69 101 GLN A O 1
ATOM 731 N N . ASP A 1 102 ? -10.092 9.540 10.021 1.00 96.31 102 ASP A N 1
ATOM 732 C CA . ASP A 1 102 ? -8.635 9.715 9.946 1.00 96.31 102 ASP A CA 1
ATOM 733 C C . ASP A 1 102 ? -7.877 8.675 10.783 1.00 96.31 102 ASP A C 1
ATOM 735 O O . ASP A 1 102 ? -6.827 8.179 10.373 1.00 96.31 102 ASP A O 1
ATOM 739 N N . TRP A 1 103 ? -8.420 8.313 11.951 1.00 95.69 103 TRP A N 1
ATOM 740 C CA . TRP A 1 103 ? -7.858 7.260 12.795 1.00 95.69 103 TRP A CA 1
ATOM 741 C C . TRP A 1 103 ? -7.895 5.896 12.096 1.00 95.69 103 TRP A C 1
ATOM 743 O O . TRP A 1 103 ? -6.889 5.184 12.084 1.00 95.69 103 TRP A O 1
ATOM 753 N N . ALA A 1 104 ? -9.024 5.539 11.480 1.00 96.88 104 ALA A N 1
ATOM 754 C CA . ALA A 1 104 ? -9.143 4.281 10.751 1.00 96.88 104 ALA A CA 1
ATOM 755 C C . ALA A 1 104 ? -8.288 4.263 9.473 1.00 96.88 104 ALA A C 1
ATOM 757 O O . ALA A 1 104 ? -7.617 3.267 9.211 1.00 96.88 104 ALA A O 1
ATOM 758 N N . ASP A 1 105 ? -8.253 5.363 8.717 1.00 94.81 105 ASP A N 1
ATOM 759 C CA . ASP A 1 105 ? -7.451 5.496 7.495 1.00 94.81 105 ASP A CA 1
ATOM 760 C C . ASP A 1 105 ? -5.953 5.349 7.790 1.00 94.81 105 ASP A C 1
ATOM 762 O O . ASP A 1 105 ? -5.228 4.703 7.030 1.00 94.81 105 ASP A O 1
ATOM 766 N N . ALA A 1 106 ? -5.482 5.886 8.921 1.00 93.81 106 ALA A N 1
ATOM 767 C CA . ALA A 1 106 ? -4.100 5.717 9.359 1.00 93.81 106 ALA A CA 1
ATOM 768 C C . ALA A 1 106 ? -3.748 4.245 9.636 1.00 93.81 106 ALA A C 1
ATOM 770 O O . ALA A 1 106 ? -2.660 3.802 9.269 1.00 93.81 106 ALA A O 1
ATOM 771 N N . LEU A 1 107 ? -4.663 3.487 10.250 1.00 94.06 107 LEU A N 1
ATOM 772 C CA . LEU A 1 107 ? -4.464 2.069 10.579 1.00 94.06 107 LEU A CA 1
ATOM 773 C C . LEU A 1 107 ? -4.610 1.142 9.365 1.00 94.06 107 LEU A C 1
ATOM 775 O O . LEU A 1 107 ? -3.940 0.112 9.296 1.00 94.06 107 LEU A O 1
ATOM 779 N N . LEU A 1 108 ? -5.481 1.494 8.417 1.00 95.31 108 LEU A N 1
ATOM 780 C CA . LEU A 1 108 ? -5.754 0.710 7.208 1.00 95.31 108 LEU A CA 1
ATOM 781 C C . LEU A 1 108 ? -4.820 1.050 6.039 1.00 95.31 108 LEU A C 1
ATOM 783 O O . LEU A 1 108 ? -4.847 0.366 5.010 1.00 95.31 108 LEU A O 1
ATOM 787 N N . LYS A 1 109 ? -3.967 2.069 6.173 1.00 91.62 109 LYS A N 1
ATOM 788 C CA . LYS A 1 109 ? -2.997 2.453 5.144 1.00 91.62 109 LYS A CA 1
ATOM 789 C C . LYS A 1 109 ? -2.117 1.265 4.739 1.00 91.62 109 LYS A C 1
ATOM 791 O O . LYS A 1 109 ? -1.497 0.620 5.576 1.00 91.62 109 LYS A O 1
ATOM 796 N N . GLY A 1 110 ? -2.039 0.994 3.435 1.00 91.50 110 GLY A N 1
ATOM 797 C CA . GLY A 1 110 ? -1.234 -0.105 2.891 1.00 91.50 110 GLY A CA 1
ATOM 798 C C . GLY A 1 110 ? -1.909 -1.480 2.940 1.00 91.50 110 GLY A C 1
ATOM 799 O O . GLY A 1 110 ? -1.362 -2.431 2.384 1.00 91.50 110 GLY A O 1
ATOM 800 N N . THR A 1 111 ? -3.089 -1.609 3.561 1.00 94.62 111 THR A N 1
ATOM 801 C CA . THR A 1 111 ? -3.778 -2.907 3.699 1.00 94.62 111 THR A CA 1
ATOM 802 C C . THR A 1 111 ? -4.615 -3.284 2.475 1.00 94.62 111 THR A C 1
ATOM 804 O O . THR A 1 111 ? -4.868 -4.465 2.248 1.00 94.62 111 THR A O 1
ATOM 807 N N . GLY A 1 112 ? -5.051 -2.302 1.678 1.00 96.56 112 GLY A N 1
ATOM 808 C CA . GLY A 1 112 ? -5.996 -2.521 0.577 1.00 96.56 112 GLY A CA 1
ATOM 809 C C . GLY A 1 112 ? -7.461 -2.644 1.006 1.00 96.56 112 GLY A C 1
ATOM 810 O O . GLY A 1 112 ? -8.293 -3.108 0.227 1.00 96.56 112 GLY A O 1
ATOM 811 N N . TYR A 1 113 ? -7.783 -2.252 2.239 1.00 97.69 113 TYR A N 1
ATOM 812 C CA . TYR A 1 113 ? -9.144 -2.238 2.768 1.00 97.69 113 TYR A CA 1
ATOM 813 C C . TYR A 1 113 ? -9.561 -0.823 3.155 1.00 97.69 113 TYR A C 1
ATOM 815 O O . TYR A 1 113 ? -8.727 0.040 3.431 1.00 97.69 113 TYR A O 1
ATOM 823 N N . SER A 1 114 ? -10.868 -0.597 3.193 1.00 97.00 114 SER A N 1
ATOM 824 C CA . SER A 1 114 ? -11.467 0.661 3.621 1.00 97.00 114 SER A CA 1
ATOM 825 C C . SER A 1 114 ? -12.644 0.434 4.564 1.00 97.00 114 SER A C 1
ATOM 827 O O . SER A 1 114 ? -13.260 -0.634 4.615 1.00 97.00 114 SER A O 1
ATOM 829 N N . ILE A 1 115 ? -12.956 1.468 5.336 1.00 97.50 115 ILE A N 1
ATOM 830 C CA . ILE A 1 115 ? -14.128 1.546 6.204 1.00 97.50 115 ILE A CA 1
ATOM 831 C C . ILE A 1 115 ? -14.685 2.960 6.122 1.00 97.50 115 ILE A C 1
ATOM 833 O O . ILE A 1 115 ? -13.930 3.916 5.959 1.00 97.50 115 ILE A O 1
ATOM 837 N N . ASN A 1 116 ? -16.000 3.105 6.246 1.00 96.12 116 ASN A N 1
ATOM 838 C CA . ASN A 1 116 ? -16.630 4.410 6.370 1.00 96.12 116 ASN A CA 1
ATOM 839 C C . ASN A 1 116 ? -17.099 4.608 7.815 1.00 96.12 116 ASN A C 1
ATOM 841 O O . ASN A 1 116 ? -18.014 3.921 8.275 1.00 96.12 116 ASN A O 1
ATOM 845 N N . LEU A 1 117 ? -16.446 5.529 8.521 1.00 96.12 117 LEU A N 1
ATOM 846 C CA . LEU A 1 117 ? -16.789 5.950 9.882 1.00 96.12 117 LEU A CA 1
ATOM 847 C C . LEU A 1 117 ? -17.381 7.369 9.916 1.00 96.12 117 LEU A C 1
ATOM 849 O O . LEU A 1 117 ? -17.553 7.955 10.984 1.00 96.12 117 LEU A O 1
ATOM 853 N N . LYS A 1 118 ? -17.718 7.946 8.754 1.00 93.06 118 LYS A N 1
ATOM 854 C CA . LYS A 1 118 ? -18.378 9.254 8.687 1.00 93.06 118 LYS A CA 1
ATOM 855 C C . LYS A 1 118 ? -19.816 9.139 9.183 1.00 93.06 118 LYS A C 1
ATOM 857 O O . LYS A 1 118 ? -20.534 8.190 8.856 1.00 93.06 118 LYS A O 1
ATOM 862 N N . SER A 1 119 ? -20.245 10.145 9.943 1.00 84.19 119 SER A N 1
ATOM 863 C CA . SER A 1 119 ? -21.608 10.219 10.476 1.00 84.19 119 SER A CA 1
ATOM 864 C C . SER A 1 119 ? -22.650 10.022 9.369 1.00 84.19 119 SER A C 1
ATOM 866 O O . SER A 1 119 ? -22.534 10.590 8.283 1.00 84.19 119 SER A O 1
ATOM 868 N N . GLY A 1 120 ? -23.643 9.170 9.633 1.00 85.62 120 GLY A N 1
ATOM 869 C CA . GLY A 1 120 ? -24.698 8.811 8.679 1.00 85.62 120 GLY A CA 1
ATOM 870 C C . GLY A 1 120 ? -24.305 7.784 7.610 1.00 85.62 120 GLY A C 1
ATOM 871 O O . GLY A 1 120 ? -25.166 7.368 6.845 1.00 85.62 120 GLY A O 1
ATOM 872 N N . SER A 1 121 ? -23.040 7.356 7.547 1.00 91.75 121 SER A N 1
ATOM 873 C CA . SER A 1 121 ? -22.558 6.337 6.595 1.00 91.75 121 SER A CA 1
ATOM 874 C C . SER A 1 121 ? -21.936 5.105 7.262 1.00 91.75 121 SER A C 1
ATOM 876 O O . SER A 1 121 ? -21.549 4.163 6.571 1.00 91.75 121 SER A O 1
ATOM 878 N N . VAL A 1 122 ? -21.841 5.096 8.594 1.00 94.94 122 VAL A N 1
ATOM 879 C CA . VAL A 1 122 ? -21.386 3.931 9.362 1.00 94.94 122 VAL A CA 1
ATOM 880 C C . VAL A 1 122 ? -22.404 2.803 9.223 1.00 94.94 122 VAL A C 1
ATOM 882 O O . VAL A 1 122 ? -23.608 3.014 9.375 1.00 94.94 122 VAL A O 1
ATOM 885 N N . THR A 1 123 ? -21.937 1.585 8.950 1.00 95.75 123 THR A N 1
ATOM 886 C CA . THR A 1 123 ? -22.827 0.419 8.882 1.00 95.75 123 THR A CA 1
ATOM 887 C C . THR A 1 123 ? -23.445 0.130 10.251 1.00 95.75 123 THR A C 1
ATOM 889 O O . THR A 1 123 ? -22.816 0.345 11.288 1.00 95.75 123 THR A O 1
ATOM 892 N N . ALA A 1 124 ? -24.662 -0.422 10.274 1.00 96.12 124 ALA A N 1
ATOM 893 C CA . ALA A 1 124 ? -25.349 -0.752 11.526 1.00 96.12 124 ALA A CA 1
ATOM 894 C C . ALA A 1 124 ? -24.531 -1.705 12.420 1.00 96.12 124 ALA A C 1
ATOM 896 O O . ALA A 1 124 ? -24.506 -1.537 13.636 1.00 96.12 124 ALA A O 1
ATOM 897 N N . ALA A 1 125 ? -23.816 -2.664 11.820 1.00 96.12 125 ALA A N 1
ATOM 898 C CA . ALA A 1 125 ? -22.962 -3.600 12.546 1.00 96.12 125 ALA A CA 1
ATOM 899 C C . ALA A 1 125 ? -21.772 -2.897 13.222 1.00 96.12 125 ALA A C 1
ATOM 901 O O . ALA A 1 125 ? -21.535 -3.099 14.412 1.00 96.12 125 ALA A O 1
ATOM 902 N N . ASN A 1 126 ? -21.065 -2.026 12.495 1.00 97.62 126 ASN A N 1
ATOM 903 C CA . ASN A 1 126 ? -19.923 -1.292 13.046 1.00 97.62 126 ASN A CA 1
ATOM 904 C C . ASN A 1 126 ? -20.375 -0.278 14.104 1.00 97.62 126 ASN A C 1
ATOM 906 O O . ASN A 1 126 ? -19.739 -0.145 15.148 1.00 97.62 126 ASN A O 1
ATOM 910 N N . GLN A 1 127 ? -21.509 0.388 13.874 1.00 97.06 127 GLN A N 1
ATOM 911 C CA . GLN A 1 127 ? -22.099 1.304 14.845 1.00 97.06 127 GLN A CA 1
ATOM 912 C C . GLN A 1 127 ? -22.498 0.581 16.140 1.00 97.06 127 GLN A C 1
ATOM 914 O O . GLN A 1 127 ? -22.243 1.096 17.229 1.00 97.06 127 GLN A O 1
ATOM 919 N N . ALA A 1 128 ? -23.090 -0.613 16.037 1.00 97.00 128 ALA A N 1
ATOM 920 C CA . ALA A 1 128 ? -23.446 -1.431 17.192 1.00 97.00 128 ALA A CA 1
ATOM 921 C C . ALA A 1 128 ? -22.205 -1.907 17.962 1.00 97.00 128 ALA A C 1
ATOM 923 O O . ALA A 1 128 ? -22.190 -1.824 19.187 1.00 97.00 128 ALA A O 1
ATOM 924 N N . ALA A 1 129 ? -21.151 -2.342 17.263 1.00 97.81 129 ALA A N 1
ATOM 925 C CA . ALA A 1 129 ? -19.893 -2.749 17.888 1.00 97.81 129 ALA A CA 1
ATOM 926 C C . ALA A 1 129 ? -19.234 -1.598 18.669 1.00 97.81 129 ALA A C 1
ATOM 928 O O . ALA A 1 129 ? -18.794 -1.800 19.799 1.00 97.81 129 ALA A O 1
ATOM 929 N N . LEU A 1 130 ? -19.219 -0.384 18.105 1.00 97.44 130 LEU A N 1
ATOM 930 C CA . LEU A 1 130 ? -18.702 0.807 18.787 1.00 97.44 130 LEU A CA 1
ATOM 931 C C . LEU A 1 130 ? -19.544 1.177 20.012 1.00 97.44 130 LEU A C 1
ATOM 933 O O . LEU A 1 130 ? -18.986 1.420 21.076 1.00 97.44 130 LEU A O 1
ATOM 937 N N . LEU A 1 131 ? -20.876 1.184 19.900 1.00 97.00 131 LEU A N 1
ATOM 938 C CA . LEU A 1 131 ? -21.767 1.534 21.016 1.00 97.00 131 LEU A CA 1
ATOM 939 C C . LEU A 1 131 ? -21.781 0.486 22.137 1.00 97.00 131 LEU A C 1
ATOM 941 O O . LEU A 1 131 ? -22.029 0.835 23.291 1.00 97.00 131 LEU A O 1
ATOM 945 N N . ALA A 1 132 ? -21.504 -0.777 21.816 1.00 96.81 132 ALA A N 1
ATOM 946 C CA . ALA A 1 132 ? -21.406 -1.858 22.792 1.00 96.81 132 ALA A CA 1
ATOM 947 C C . ALA A 1 132 ? -20.056 -1.896 23.531 1.00 96.81 132 ALA A C 1
ATOM 949 O O . ALA A 1 132 ? -19.915 -2.672 24.476 1.00 96.81 132 ALA A O 1
ATOM 950 N N . ALA A 1 133 ? -19.076 -1.083 23.120 1.00 97.69 133 ALA A N 1
ATOM 951 C CA . ALA A 1 133 ? -17.722 -1.131 23.651 1.00 97.69 133 ALA A CA 1
ATOM 952 C C . ALA A 1 133 ? -17.657 -0.822 25.157 1.00 97.69 133 ALA A C 1
ATOM 954 O O . ALA A 1 133 ? -18.228 0.164 25.646 1.00 97.69 133 ALA A O 1
ATOM 955 N N . LYS A 1 134 ? -16.887 -1.641 25.877 1.00 97.44 134 LYS A N 1
ATOM 956 C CA . LYS A 1 134 ? -16.505 -1.421 27.273 1.00 97.44 134 LYS A CA 1
ATOM 957 C C . LYS A 1 134 ? -14.991 -1.441 27.401 1.00 97.44 134 LYS A C 1
ATOM 959 O O . LYS A 1 134 ? -14.319 -2.159 26.668 1.00 97.44 134 LYS A O 1
ATOM 964 N N . THR A 1 135 ? -14.444 -0.668 28.326 1.00 96.94 135 THR A N 1
ATOM 965 C CA . THR A 1 135 ? -12.995 -0.657 28.563 1.00 96.94 135 THR A CA 1
ATOM 966 C C . THR A 1 135 ? -12.461 -2.058 28.876 1.00 96.94 135 THR A C 1
ATOM 968 O O . THR A 1 135 ? -13.101 -2.843 29.575 1.00 96.94 135 THR A O 1
ATOM 971 N N . GLY A 1 136 ? -11.302 -2.395 28.316 1.00 91.62 136 GLY A N 1
ATOM 972 C CA . GLY A 1 136 ? -10.696 -3.724 28.403 1.00 91.62 136 GLY A CA 1
ATOM 973 C C . GLY A 1 136 ? -11.160 -4.700 27.320 1.00 91.62 136 GLY A C 1
ATOM 974 O O . GLY A 1 136 ? -10.464 -5.689 27.081 1.00 91.62 136 GLY A O 1
ATOM 975 N N . ASP A 1 137 ? -12.260 -4.410 26.619 1.00 93.44 137 ASP A N 1
ATOM 976 C CA . ASP A 1 137 ? -12.776 -5.284 25.566 1.00 93.44 137 ASP A CA 1
ATOM 977 C C . ASP A 1 137 ? -11.976 -5.175 24.260 1.00 93.44 137 ASP A C 1
ATOM 979 O O . ASP A 1 137 ? -11.221 -4.230 23.997 1.00 93.44 137 ASP A O 1
ATOM 983 N N . THR A 1 138 ? -12.195 -6.173 23.403 1.00 95.94 138 THR A N 1
ATOM 984 C CA . THR A 1 138 ? -11.847 -6.128 21.983 1.00 95.94 138 THR A CA 1
ATOM 985 C C . THR A 1 138 ? -13.128 -6.132 21.162 1.00 95.94 138 THR A C 1
ATOM 987 O O . THR A 1 138 ? -13.884 -7.101 21.201 1.00 95.94 138 THR A O 1
ATOM 990 N N . ILE A 1 139 ? -13.363 -5.063 20.405 1.00 97.44 139 ILE A N 1
ATOM 991 C CA . ILE A 1 139 ? -14.470 -4.980 19.450 1.00 97.44 139 ILE A CA 1
ATOM 992 C C . ILE A 1 139 ? -13.979 -5.270 18.034 1.00 97.44 139 ILE A C 1
ATOM 994 O O . ILE A 1 139 ? -12.784 -5.216 17.742 1.00 97.44 139 ILE A O 1
ATOM 998 N N . THR A 1 140 ? -14.918 -5.565 17.143 1.00 97.56 140 THR A N 1
ATOM 999 C CA . THR A 1 140 ? -14.635 -5.870 15.742 1.00 97.56 140 THR A CA 1
ATOM 1000 C C . THR A 1 140 ? -15.386 -4.908 14.833 1.00 97.56 140 THR A C 1
ATOM 1002 O O . THR A 1 140 ? -16.590 -4.720 15.004 1.00 97.56 140 THR A O 1
ATOM 1005 N N . LEU A 1 141 ? -14.679 -4.315 13.871 1.00 98.31 141 LEU A N 1
ATOM 1006 C CA . LEU A 1 141 ? -15.251 -3.486 12.815 1.00 98.31 141 LEU A CA 1
ATOM 1007 C C . LEU A 1 141 ? -15.021 -4.160 11.465 1.00 98.31 141 LEU A C 1
ATOM 1009 O O . LEU A 1 141 ? -13.891 -4.472 11.097 1.00 98.31 141 LEU A O 1
ATOM 1013 N N . ASN A 1 142 ? -16.098 -4.357 10.715 1.00 97.94 142 ASN A N 1
ATOM 1014 C CA . ASN A 1 142 ? -16.033 -4.921 9.376 1.00 97.94 142 ASN A CA 1
ATOM 1015 C C . ASN A 1 142 ? -15.494 -3.874 8.398 1.00 97.94 142 ASN A C 1
ATOM 1017 O O . ASN A 1 142 ? -15.997 -2.743 8.352 1.00 97.94 142 ASN A O 1
ATOM 1021 N N . VAL A 1 143 ? -14.505 -4.269 7.605 1.00 98.25 143 VAL A N 1
ATOM 1022 C CA . VAL A 1 143 ? -13.933 -3.481 6.511 1.00 98.25 143 VAL A CA 1
ATOM 1023 C C . VAL A 1 143 ? -14.335 -4.067 5.165 1.00 98.25 143 VAL A C 1
ATOM 1025 O O . VAL A 1 143 ? -14.808 -5.196 5.072 1.00 98.25 143 VAL A O 1
ATOM 1028 N N . THR A 1 144 ? -14.176 -3.284 4.105 1.00 97.00 144 THR A N 1
ATOM 1029 C CA . THR A 1 144 ? -14.429 -3.718 2.729 1.00 97.00 144 THR A CA 1
ATOM 1030 C C . THR A 1 144 ? -13.116 -3.759 1.968 1.00 97.00 144 THR A C 1
ATOM 1032 O O . THR A 1 144 ? -12.338 -2.805 2.017 1.00 97.00 144 THR A O 1
ATOM 1035 N N . LYS A 1 145 ? -12.861 -4.862 1.263 1.00 97.12 145 LYS A N 1
ATOM 1036 C CA . LYS A 1 145 ? -11.714 -4.967 0.361 1.00 97.12 145 LYS A CA 1
ATOM 1037 C C . LYS A 1 145 ? -11.893 -4.004 -0.808 1.00 97.12 145 LYS A C 1
ATOM 1039 O O . LYS A 1 145 ? -12.950 -3.991 -1.441 1.00 97.12 145 LYS A O 1
ATOM 1044 N N . ASN A 1 146 ? -10.868 -3.213 -1.103 1.00 96.75 146 ASN A N 1
ATOM 1045 C CA . ASN A 1 146 ? -10.927 -2.281 -2.220 1.00 96.75 146 ASN A CA 1
ATOM 1046 C C . ASN A 1 146 ? -10.918 -3.030 -3.564 1.00 96.75 146 ASN A C 1
ATOM 1048 O O . ASN A 1 146 ? -10.556 -4.206 -3.656 1.00 96.75 146 ASN A O 1
ATOM 1052 N N . SER A 1 147 ? -11.336 -2.340 -4.623 1.00 95.75 147 SER A N 1
ATOM 1053 C CA . SER A 1 147 ? -11.308 -2.900 -5.977 1.00 95.75 147 SER A CA 1
ATOM 1054 C C . SER A 1 147 ? -9.876 -3.024 -6.502 1.00 95.75 147 SER A C 1
ATOM 1056 O O . SER A 1 147 ? -8.971 -2.312 -6.066 1.00 95.75 147 SER A O 1
ATOM 1058 N N . GLU A 1 148 ? -9.670 -3.923 -7.462 1.00 95.06 148 GLU A N 1
ATOM 1059 C CA . GLU A 1 148 ? -8.412 -3.979 -8.201 1.00 95.06 148 GLU A CA 1
ATOM 1060 C C . GLU A 1 148 ? -8.282 -2.765 -9.129 1.00 95.06 148 GLU A C 1
ATOM 1062 O O . GLU A 1 148 ? -9.235 -2.370 -9.805 1.00 95.06 148 GLU A O 1
ATOM 1067 N N . VAL A 1 149 ? -7.085 -2.190 -9.181 1.00 93.75 149 VAL A N 1
ATOM 1068 C CA . VAL A 1 149 ? -6.742 -1.037 -10.013 1.00 93.75 149 VAL A CA 1
ATOM 1069 C C . VAL A 1 149 ? -5.452 -1.300 -10.778 1.00 93.75 149 VAL A C 1
ATOM 1071 O O . VAL A 1 149 ? -4.591 -2.065 -10.345 1.00 93.75 149 VAL A O 1
ATOM 1074 N N . THR A 1 150 ? -5.314 -0.651 -11.934 1.00 92.56 150 THR A N 1
ATOM 1075 C CA . THR A 1 150 ? -4.035 -0.569 -12.644 1.00 92.56 150 THR A CA 1
ATOM 1076 C C . THR A 1 150 ? -3.250 0.619 -12.096 1.00 92.56 150 THR A C 1
ATOM 1078 O O . THR A 1 150 ? -3.735 1.749 -12.139 1.00 92.56 150 THR A O 1
ATOM 1081 N N . THR A 1 151 ? -2.040 0.368 -11.609 1.00 93.44 151 THR A N 1
ATOM 1082 C CA . THR A 1 151 ? -1.098 1.394 -11.157 1.00 93.44 151 THR A CA 1
ATOM 1083 C C . THR A 1 151 ? -0.185 1.798 -12.315 1.00 93.44 151 THR A C 1
ATOM 1085 O O . THR A 1 151 ? 0.472 0.924 -12.890 1.00 93.44 151 THR A O 1
ATOM 1088 N N . PRO A 1 152 ? -0.102 3.093 -12.663 1.00 91.12 152 PRO A N 1
ATOM 1089 C CA . PRO A 1 152 ? 0.809 3.565 -13.700 1.00 91.12 152 PRO A CA 1
ATOM 1090 C C . PRO A 1 152 ? 2.283 3.312 -13.352 1.00 91.12 152 PRO A C 1
ATOM 1092 O O . PRO A 1 152 ? 2.720 3.511 -12.212 1.00 91.12 152 PRO A O 1
ATOM 1095 N N . LEU A 1 153 ? 3.058 2.911 -14.358 1.00 92.19 153 LEU A N 1
ATOM 1096 C CA . LEU A 1 153 ? 4.502 2.718 -14.268 1.00 92.19 153 LEU A CA 1
ATOM 1097 C C . LEU A 1 153 ? 5.237 4.026 -14.542 1.00 92.19 153 LEU A C 1
ATOM 1099 O O . LEU A 1 153 ? 4.957 4.719 -15.523 1.00 92.19 153 LEU A O 1
ATOM 1103 N N . TYR A 1 154 ? 6.227 4.312 -13.705 1.00 90.75 154 TYR A N 1
ATOM 1104 C CA . TYR A 1 154 ? 7.129 5.446 -13.846 1.00 90.75 154 TYR A CA 1
ATOM 1105 C C . TYR A 1 154 ? 8.539 4.958 -14.111 1.00 90.75 154 TYR A C 1
ATOM 1107 O O . TYR A 1 154 ? 9.053 4.092 -13.406 1.00 90.75 154 TYR A O 1
ATOM 1115 N N . LEU A 1 155 ? 9.171 5.534 -15.125 1.00 91.50 155 LEU A N 1
ATOM 1116 C CA . LEU A 1 155 ? 10.524 5.196 -15.531 1.00 91.50 155 LEU A CA 1
ATOM 1117 C C . LEU A 1 155 ? 11.442 6.345 -15.123 1.00 91.50 155 LEU A C 1
ATOM 1119 O O . LEU A 1 155 ? 11.221 7.495 -15.499 1.00 91.50 155 LEU A O 1
ATOM 1123 N N . LYS A 1 156 ? 12.467 6.042 -14.336 1.00 90.62 156 LYS A N 1
ATOM 1124 C CA . LYS A 1 156 ? 13.404 7.038 -13.817 1.00 90.62 156 LYS A CA 1
ATOM 1125 C C . LYS A 1 156 ? 14.836 6.636 -14.125 1.00 90.62 156 LYS A C 1
ATOM 1127 O O . LYS A 1 156 ? 15.214 5.484 -13.922 1.00 90.62 156 LYS A O 1
ATOM 1132 N N . LYS A 1 157 ? 15.648 7.586 -14.577 1.00 88.81 157 LYS A N 1
ATOM 1133 C CA . LYS A 1 157 ? 17.101 7.428 -14.691 1.00 88.81 157 LYS A CA 1
ATOM 1134 C C . LYS A 1 157 ? 17.733 7.777 -13.351 1.00 88.81 157 LYS A C 1
ATOM 1136 O O . LYS A 1 157 ? 17.534 8.879 -12.869 1.00 88.81 157 LYS A O 1
ATOM 1141 N N . ALA A 1 158 ? 18.509 6.880 -12.760 1.00 85.44 158 ALA A N 1
ATOM 1142 C CA . ALA A 1 158 ? 19.278 7.185 -11.561 1.00 85.44 158 ALA A CA 1
ATOM 1143 C C . ALA A 1 158 ? 20.436 8.151 -11.877 1.00 85.44 158 ALA A C 1
ATOM 1145 O O . ALA A 1 158 ? 21.100 8.008 -12.907 1.00 85.44 158 ALA A O 1
ATOM 1146 N N . ALA A 1 159 ? 20.697 9.111 -10.984 1.00 70.88 159 ALA A N 1
ATOM 1147 C CA . ALA A 1 159 ? 21.848 10.015 -11.096 1.00 70.88 159 ALA A CA 1
ATOM 1148 C C . ALA A 1 159 ? 23.185 9.306 -10.806 1.00 70.88 159 ALA A C 1
ATOM 1150 O O . ALA A 1 159 ? 24.218 9.656 -11.371 1.00 70.88 159 ALA A O 1
ATOM 1151 N N . THR A 1 160 ? 23.155 8.277 -9.952 1.00 63.41 160 THR A N 1
ATOM 1152 C CA . THR A 1 160 ? 24.269 7.354 -9.667 1.00 63.41 160 THR A CA 1
ATOM 1153 C C . THR A 1 160 ? 23.814 5.903 -9.875 1.00 63.41 160 THR A C 1
ATOM 1155 O O . THR A 1 160 ? 22.716 5.654 -10.360 1.00 63.41 160 THR A O 1
ATOM 1158 N N . THR A 1 161 ? 24.623 4.900 -9.528 1.00 57.41 161 THR A N 1
ATOM 1159 C CA . THR A 1 161 ? 24.313 3.489 -9.829 1.00 57.41 161 THR A CA 1
ATOM 1160 C C . THR A 1 161 ? 23.104 2.901 -9.079 1.00 57.41 161 THR A C 1
ATOM 1162 O O . THR A 1 161 ? 22.696 1.793 -9.428 1.00 57.41 161 THR A O 1
ATOM 1165 N N . SER A 1 162 ? 22.531 3.570 -8.057 1.00 55.81 162 SER A N 1
ATOM 1166 C CA . SER A 1 162 ? 21.699 2.845 -7.068 1.00 55.81 162 SER A CA 1
ATOM 1167 C C . SER A 1 162 ? 20.474 3.540 -6.438 1.00 55.81 162 SER A C 1
ATOM 1169 O O . SER A 1 162 ? 19.678 2.831 -5.827 1.00 55.81 162 SER A O 1
ATOM 1171 N N . THR A 1 163 ? 20.259 4.861 -6.536 1.00 56.31 163 THR A N 1
ATOM 1172 C CA . THR A 1 163 ? 19.097 5.524 -5.884 1.00 56.31 163 THR A CA 1
ATOM 1173 C C . THR A 1 163 ? 18.410 6.564 -6.777 1.00 56.31 163 THR A C 1
ATOM 1175 O O . THR A 1 163 ? 19.036 7.164 -7.648 1.00 56.31 163 THR A O 1
ATOM 1178 N N . ALA A 1 164 ? 17.104 6.773 -6.563 1.00 58.03 164 ALA A N 1
ATOM 1179 C CA . ALA A 1 164 ? 16.257 7.709 -7.314 1.00 58.03 164 ALA A CA 1
ATOM 1180 C C . ALA A 1 164 ? 16.434 9.193 -6.921 1.00 58.03 164 ALA A C 1
ATOM 1182 O O . ALA A 1 164 ? 15.680 10.051 -7.384 1.00 58.03 164 ALA A O 1
ATOM 1183 N N . ASN A 1 165 ? 17.410 9.501 -6.065 1.00 50.25 165 ASN A N 1
ATOM 1184 C CA . ASN A 1 165 ? 17.688 10.864 -5.632 1.00 50.25 165 ASN A CA 1
ATOM 1185 C C . ASN A 1 165 ? 18.475 11.560 -6.753 1.00 50.25 165 ASN A C 1
ATOM 1187 O O . ASN A 1 165 ? 19.584 11.137 -7.068 1.00 50.25 165 ASN A O 1
ATOM 1191 N N . ASP A 1 166 ? 17.838 12.556 -7.375 1.00 53.84 166 ASP A N 1
ATOM 1192 C CA . ASP A 1 166 ? 18.197 13.267 -8.620 1.00 53.84 166 ASP A CA 1
ATOM 1193 C C . ASP A 1 166 ? 17.816 12.566 -9.936 1.00 53.84 166 ASP A C 1
ATOM 1195 O O . ASP A 1 166 ? 18.460 12.733 -10.973 1.00 53.84 166 ASP A O 1
ATOM 1199 N N . ALA A 1 167 ? 16.739 11.778 -9.922 1.00 63.66 167 ALA A N 1
ATOM 1200 C CA . ALA A 1 167 ? 16.325 11.043 -11.105 1.00 63.66 167 ALA A CA 1
ATOM 1201 C C . ALA A 1 167 ? 15.552 11.871 -12.147 1.00 63.66 167 ALA A C 1
ATOM 1203 O O . ALA A 1 167 ? 14.430 12.328 -11.913 1.00 63.66 167 ALA A O 1
ATOM 1204 N N . GLU A 1 168 ? 16.128 11.976 -13.344 1.00 81.81 168 GLU A N 1
ATOM 1205 C CA . GLU A 1 168 ? 15.460 12.482 -14.543 1.00 81.81 168 GLU A CA 1
ATOM 1206 C C . GLU A 1 168 ? 14.374 11.486 -14.991 1.00 81.81 168 GLU A C 1
ATOM 1208 O O . GLU A 1 168 ? 14.586 10.267 -14.996 1.00 81.81 168 GLU A O 1
ATOM 1213 N N . SER A 1 169 ? 13.186 11.989 -15.338 1.00 88.75 169 SER A N 1
ATOM 1214 C CA . SER A 1 169 ? 12.090 11.133 -15.807 1.00 88.75 169 SER A CA 1
ATOM 1215 C C . SER A 1 169 ? 12.376 10.638 -17.220 1.00 88.75 169 SER A C 1
ATOM 1217 O O . SER A 1 169 ? 12.707 11.426 -18.104 1.00 88.75 169 SER A O 1
ATOM 1219 N N . LEU A 1 170 ? 12.214 9.335 -17.432 1.00 89.31 170 LEU A N 1
ATOM 1220 C CA . LEU A 1 170 ? 12.217 8.740 -18.760 1.00 89.31 170 LEU A CA 1
ATOM 1221 C C . LEU A 1 170 ? 10.783 8.690 -19.276 1.00 89.31 170 LEU A C 1
ATOM 1223 O O . LEU A 1 170 ? 9.852 8.353 -18.543 1.00 89.31 170 LEU A O 1
ATOM 1227 N N . THR A 1 171 ? 10.611 9.009 -20.550 1.00 89.19 171 THR A N 1
ATOM 1228 C CA . THR A 1 171 ? 9.302 9.025 -21.206 1.00 89.19 171 THR A CA 1
ATOM 1229 C C . THR A 1 171 ? 9.239 7.937 -22.264 1.00 89.19 171 THR A C 1
ATOM 1231 O O . THR A 1 171 ? 10.220 7.665 -22.953 1.00 89.19 171 THR A O 1
ATOM 1234 N N . ALA A 1 172 ? 8.088 7.280 -22.384 1.00 88.50 172 ALA A N 1
ATOM 1235 C CA . ALA A 1 172 ? 7.884 6.295 -23.435 1.00 88.50 172 ALA A CA 1
ATOM 1236 C C . ALA A 1 172 ? 7.830 6.995 -24.804 1.00 88.50 172 ALA A C 1
ATOM 1238 O O . ALA A 1 172 ? 7.019 7.898 -25.010 1.00 88.50 172 ALA A O 1
ATOM 1239 N N . TYR A 1 173 ? 8.678 6.562 -25.734 1.00 86.31 173 TYR A N 1
ATOM 1240 C CA . TYR A 1 173 ? 8.747 7.090 -27.092 1.00 86.31 173 TYR A CA 1
ATOM 1241 C C . TYR A 1 173 ? 7.480 6.759 -27.889 1.00 86.31 173 TYR A C 1
ATOM 1243 O O . TYR A 1 173 ? 7.100 5.584 -27.986 1.00 86.31 173 TYR A O 1
ATOM 1251 N N . LYS A 1 174 ? 6.857 7.758 -28.523 1.00 82.69 174 LYS A N 1
ATOM 1252 C CA . LYS A 1 174 ? 5.781 7.538 -29.498 1.00 82.69 174 LYS A CA 1
ATOM 1253 C C . LYS A 1 174 ? 6.322 7.717 -30.908 1.00 82.69 174 LYS A C 1
ATOM 1255 O O . LYS A 1 174 ? 7.145 8.584 -31.180 1.00 82.69 174 LYS A O 1
ATOM 1260 N N . THR A 1 175 ? 5.856 6.871 -31.819 1.00 75.50 175 THR A N 1
ATOM 1261 C CA . THR A 1 175 ? 6.289 6.924 -33.219 1.00 75.50 175 THR A CA 1
ATOM 1262 C C . THR A 1 175 ? 5.962 8.291 -33.817 1.00 75.50 175 THR A C 1
ATOM 1264 O O . THR A 1 175 ? 4.815 8.728 -33.761 1.00 75.50 175 THR A O 1
ATOM 1267 N N . GLY A 1 176 ? 6.973 8.946 -34.391 1.00 76.69 176 GLY A N 1
ATOM 1268 C CA . GLY A 1 176 ? 6.867 10.305 -34.925 1.00 76.69 176 GLY A CA 1
ATOM 1269 C C . GLY A 1 176 ? 7.348 11.398 -33.967 1.00 76.69 176 GLY A C 1
ATOM 1270 O O . GLY A 1 176 ? 7.555 12.522 -34.418 1.00 76.69 176 GLY A O 1
ATOM 1271 N N . ASP A 1 177 ? 7.593 11.080 -32.691 1.00 83.44 177 ASP A N 1
ATOM 1272 C CA . ASP A 1 177 ? 8.222 12.016 -31.759 1.00 83.44 177 ASP A CA 1
ATOM 1273 C C . ASP A 1 177 ? 9.713 12.198 -32.087 1.00 83.44 177 ASP A C 1
ATOM 1275 O O . ASP A 1 177 ? 10.373 11.322 -32.663 1.00 83.44 177 ASP A O 1
ATOM 1279 N N . THR A 1 178 ? 10.270 13.335 -31.665 1.00 86.06 178 THR A N 1
ATOM 1280 C CA . THR A 1 178 ? 11.715 13.583 -31.701 1.00 86.06 178 THR A CA 1
ATOM 1281 C C . THR A 1 178 ? 12.405 12.744 -30.631 1.00 86.06 178 THR A C 1
ATOM 1283 O O . THR A 1 178 ? 12.113 12.884 -29.444 1.00 86.06 178 THR A O 1
ATOM 1286 N N . ALA A 1 179 ? 13.350 11.898 -31.042 1.00 90.06 179 ALA A N 1
ATOM 1287 C CA . ALA A 1 179 ? 14.168 11.128 -30.115 1.00 90.06 179 ALA A CA 1
ATOM 1288 C C . ALA A 1 179 ? 15.066 12.050 -29.271 1.00 90.06 179 ALA A C 1
ATOM 1290 O O . ALA A 1 179 ? 15.712 12.961 -29.793 1.00 90.06 179 ALA A O 1
ATOM 1291 N N . SER A 1 180 ? 15.132 11.784 -27.971 1.00 91.75 180 SER A N 1
ATOM 1292 C CA . SER A 1 180 ? 16.014 12.452 -27.018 1.00 91.75 180 SER A CA 1
ATOM 1293 C C . SER A 1 180 ? 16.685 11.438 -26.093 1.00 91.75 180 SER A C 1
ATOM 1295 O O . SER A 1 180 ? 16.266 10.280 -26.006 1.00 91.75 180 SER A O 1
ATOM 1297 N N . ASP A 1 181 ? 17.696 11.899 -25.350 1.00 92.25 181 ASP A N 1
ATOM 1298 C CA . ASP A 1 181 ? 18.404 11.084 -24.360 1.00 92.25 181 ASP A CA 1
ATOM 1299 C C . ASP A 1 181 ? 17.445 10.490 -23.303 1.00 92.25 181 ASP A C 1
ATOM 1301 O O . ASP A 1 181 ? 17.769 9.470 -22.715 1.00 92.25 181 ASP A O 1
ATOM 1305 N N . THR A 1 182 ? 16.252 11.061 -23.080 1.00 90.81 182 THR A N 1
ATOM 1306 C CA . THR A 1 182 ? 15.275 10.608 -22.068 1.00 90.81 182 THR A CA 1
ATOM 1307 C C . THR A 1 182 ? 14.019 9.946 -22.629 1.00 90.81 182 THR A C 1
ATOM 1309 O O . THR A 1 182 ? 13.142 9.541 -21.859 1.00 90.81 182 THR A O 1
ATOM 1312 N N . THR A 1 183 ? 13.905 9.798 -23.947 1.00 90.88 183 THR A N 1
ATOM 1313 C CA . THR A 1 183 ? 12.799 9.057 -24.571 1.00 90.88 183 THR A CA 1
ATOM 1314 C C . THR A 1 183 ? 13.217 7.617 -24.824 1.00 90.88 183 THR A C 1
ATOM 1316 O O . THR A 1 183 ? 14.171 7.380 -25.560 1.00 90.88 183 THR A O 1
ATOM 1319 N N . VAL A 1 184 ? 12.502 6.650 -24.255 1.00 92.06 184 VAL A N 1
ATOM 1320 C CA . VAL A 1 184 ? 12.826 5.221 -24.349 1.00 92.06 184 VAL A CA 1
ATOM 1321 C C . VAL A 1 184 ? 11.724 4.436 -25.044 1.00 92.06 184 VAL A C 1
ATOM 1323 O O . VAL A 1 184 ? 10.535 4.667 -24.829 1.00 92.06 184 VAL A O 1
ATOM 1326 N N . VAL A 1 185 ? 12.109 3.469 -25.867 1.00 91.00 185 VAL A N 1
ATOM 1327 C CA . VAL A 1 185 ? 11.178 2.502 -26.442 1.00 91.00 185 VAL A CA 1
ATOM 1328 C C . VAL A 1 185 ? 10.823 1.471 -25.376 1.00 91.00 185 VAL A C 1
ATOM 1330 O O . VAL A 1 185 ? 11.701 0.863 -24.763 1.00 91.00 185 VAL A O 1
ATOM 1333 N N . VAL A 1 186 ? 9.521 1.280 -25.167 1.00 89.44 186 VAL A N 1
ATOM 1334 C CA . VAL A 1 186 ? 8.960 0.329 -24.202 1.00 89.44 186 VAL A CA 1
ATOM 1335 C C . VAL A 1 186 ? 8.226 -0.807 -24.927 1.00 89.44 186 VAL A C 1
ATOM 1337 O O . VAL A 1 186 ? 7.621 -0.565 -25.979 1.00 89.44 186 VAL A O 1
ATOM 1340 N N . PRO A 1 187 ? 8.262 -2.042 -24.395 1.00 87.12 187 PRO A N 1
ATOM 1341 C CA . PRO A 1 187 ? 7.502 -3.164 -24.932 1.00 87.12 187 PRO A CA 1
ATOM 1342 C C . PRO A 1 187 ? 5.993 -2.943 -24.774 1.00 87.12 187 PRO A C 1
ATOM 1344 O O . PRO A 1 187 ? 5.539 -2.224 -23.880 1.00 87.12 187 PRO A O 1
ATOM 1347 N N . SER A 1 188 ? 5.203 -3.608 -25.618 1.00 81.81 188 SER A N 1
ATOM 1348 C CA . SER A 1 188 ? 3.753 -3.698 -25.430 1.00 81.81 188 SER A CA 1
ATOM 1349 C C . SER A 1 188 ? 3.450 -4.539 -24.198 1.00 81.81 188 SER A C 1
ATOM 1351 O O . SER A 1 188 ? 3.911 -5.675 -24.086 1.00 81.81 188 SER A O 1
ATOM 1353 N N . LEU A 1 189 ? 2.630 -4.005 -23.300 1.00 80.12 189 LEU A N 1
ATOM 1354 C CA . LEU A 1 189 ? 2.175 -4.726 -22.119 1.00 80.12 189 LEU A CA 1
ATOM 1355 C C . LEU A 1 189 ? 0.784 -5.303 -22.384 1.00 80.12 189 LEU A C 1
ATOM 1357 O O . LEU A 1 189 ? -0.145 -4.570 -22.714 1.00 80.12 189 LEU A O 1
ATOM 1361 N N . THR A 1 190 ? 0.629 -6.619 -22.233 1.00 71.06 190 THR A N 1
ATOM 1362 C CA . THR A 1 190 ? -0.675 -7.299 -22.347 1.00 71.06 190 THR A CA 1
ATOM 1363 C C . THR A 1 190 ? -1.566 -7.040 -21.130 1.00 71.06 190 THR A C 1
ATOM 1365 O O . THR A 1 190 ? -2.790 -7.082 -21.233 1.00 71.06 190 THR A O 1
ATOM 1368 N N . SER A 1 191 ? -0.958 -6.718 -19.984 1.00 80.12 191 SER A N 1
ATOM 1369 C CA . SER A 1 191 ? -1.625 -6.279 -18.760 1.00 80.12 191 SER A CA 1
ATOM 1370 C C . SER A 1 191 ? -0.778 -5.234 -18.033 1.00 80.12 191 SER A C 1
ATOM 1372 O O . SER A 1 191 ? 0.435 -5.398 -17.914 1.00 80.12 191 SER A O 1
ATOM 1374 N N . GLY A 1 192 ? -1.412 -4.182 -17.509 1.00 86.31 192 GLY A N 1
ATOM 1375 C CA . GLY A 1 192 ? -0.741 -3.221 -16.629 1.00 86.31 192 GLY A CA 1
ATOM 1376 C C . GLY A 1 192 ? -0.383 -3.813 -15.259 1.00 86.31 192 GLY A C 1
ATOM 1377 O O . GLY A 1 192 ? -0.806 -4.918 -14.915 1.00 86.31 192 GLY A O 1
ATOM 1378 N N . PHE A 1 193 ? 0.372 -3.060 -14.457 1.00 93.25 193 PHE A N 1
ATOM 1379 C CA . PHE A 1 193 ? 0.721 -3.455 -13.092 1.00 93.25 193 PHE A CA 1
ATOM 1380 C C . PHE A 1 193 ? -0.497 -3.297 -12.173 1.00 93.25 193 PHE A C 1
ATOM 1382 O O . PHE A 1 193 ? -0.929 -2.180 -11.894 1.00 93.25 193 PHE A O 1
ATOM 1389 N N . LYS A 1 194 ? -1.099 -4.414 -11.758 1.00 93.12 194 LYS A N 1
ATOM 1390 C CA . LYS A 1 194 ? -2.404 -4.447 -11.086 1.00 93.12 194 LYS A CA 1
ATOM 1391 C C . LYS A 1 194 ? -2.314 -4.935 -9.649 1.00 93.12 194 LYS A C 1
ATOM 1393 O O . LYS A 1 194 ? -1.502 -5.800 -9.332 1.00 93.12 194 LYS A O 1
ATOM 1398 N N . GLY A 1 195 ? -3.201 -4.412 -8.813 1.00 94.94 195 GLY A N 1
ATOM 1399 C CA . GLY A 1 195 ? -3.392 -4.871 -7.445 1.00 94.94 195 GLY A CA 1
ATOM 1400 C C . GLY A 1 195 ? -4.562 -4.170 -6.769 1.00 94.94 195 GLY A C 1
ATOM 1401 O O . GLY A 1 195 ? -5.203 -3.296 -7.350 1.00 94.94 195 GLY A O 1
ATOM 1402 N N . VAL A 1 196 ? -4.863 -4.580 -5.541 1.00 95.94 196 VAL A N 1
ATOM 1403 C CA . VAL A 1 196 ? -5.949 -4.005 -4.735 1.00 95.94 196 VAL A CA 1
ATOM 1404 C C . VAL A 1 196 ? -5.606 -2.562 -4.369 1.00 95.94 196 VAL A C 1
ATOM 1406 O O . VAL A 1 196 ? -4.543 -2.323 -3.801 1.00 95.94 196 VAL A O 1
ATOM 1409 N N . ASP A 1 197 ? -6.492 -1.610 -4.666 1.00 95.94 197 ASP A N 1
ATOM 1410 C CA . ASP A 1 197 ? -6.249 -0.182 -4.423 1.00 95.94 197 ASP A CA 1
ATOM 1411 C C . ASP A 1 197 ? -5.878 0.101 -2.959 1.00 95.94 197 ASP A C 1
ATOM 1413 O O . ASP A 1 197 ? -6.537 -0.367 -2.027 1.00 95.94 197 ASP A O 1
ATOM 1417 N N . GLY A 1 198 ? -4.794 0.846 -2.751 1.00 93.31 198 GLY A N 1
ATOM 1418 C CA . GLY A 1 198 ? -4.240 1.156 -1.435 1.00 93.31 198 GLY A CA 1
ATOM 1419 C C . GLY A 1 198 ? -3.463 0.019 -0.760 1.00 93.31 198 GLY A C 1
ATOM 1420 O O . GLY A 1 198 ? -2.903 0.254 0.312 1.00 93.31 198 GLY A O 1
ATOM 1421 N N . ALA A 1 199 ? -3.389 -1.184 -1.344 1.00 94.62 199 ALA A N 1
ATOM 1422 C CA . ALA A 1 199 ? -2.522 -2.250 -0.840 1.00 94.62 199 ALA A CA 1
ATOM 1423 C C . ALA A 1 199 ? -1.053 -1.951 -1.157 1.00 94.62 199 ALA A C 1
ATOM 1425 O O . ALA A 1 199 ? -0.736 -1.423 -2.225 1.00 94.62 199 ALA A O 1
ATOM 1426 N N . ALA A 1 200 ? -0.148 -2.308 -0.249 1.00 94.56 200 ALA A N 1
ATOM 1427 C CA . ALA A 1 200 ? 1.283 -2.166 -0.476 1.00 94.56 200 ALA A CA 1
ATOM 1428 C C . ALA A 1 200 ? 1.810 -3.192 -1.498 1.00 94.56 200 ALA A C 1
ATOM 1430 O O . ALA A 1 200 ? 1.382 -4.348 -1.532 1.00 94.56 200 ALA A O 1
ATOM 1431 N N . PHE A 1 201 ? 2.790 -2.780 -2.297 1.00 93.94 201 PHE A N 1
ATOM 1432 C CA . PHE A 1 201 ? 3.658 -3.663 -3.068 1.00 93.94 201 PHE A CA 1
ATOM 1433 C C . PHE A 1 201 ? 5.118 -3.395 -2.712 1.00 93.94 201 PHE A C 1
ATOM 1435 O O . PHE A 1 201 ? 5.490 -2.292 -2.312 1.00 93.94 201 PHE A O 1
ATOM 1442 N N . THR A 1 202 ? 5.956 -4.411 -2.893 1.00 95.19 202 THR A N 1
ATOM 1443 C CA . THR A 1 202 ? 7.400 -4.293 -2.694 1.00 95.19 202 THR A CA 1
ATOM 1444 C C . THR A 1 202 ? 8.111 -4.044 -4.021 1.00 95.19 202 THR A C 1
ATOM 1446 O O . THR A 1 202 ? 7.653 -4.448 -5.095 1.00 95.19 202 THR A O 1
ATOM 1449 N N . SER A 1 203 ? 9.288 -3.446 -3.932 1.00 93.19 203 SER A N 1
ATOM 1450 C CA . SER A 1 203 ? 10.284 -3.320 -4.992 1.00 93.19 203 SER A CA 1
ATOM 1451 C C . SER A 1 203 ? 10.593 -4.666 -5.647 1.00 93.19 203 SER A C 1
ATOM 1453 O O . SER A 1 203 ? 10.727 -4.740 -6.866 1.00 93.19 203 SER A O 1
ATOM 1455 N N . ALA A 1 204 ? 10.633 -5.757 -4.876 1.00 93.88 204 ALA A N 1
ATOM 1456 C CA . ALA A 1 204 ? 10.800 -7.107 -5.408 1.00 93.88 204 ALA A CA 1
ATOM 1457 C C . ALA A 1 204 ? 9.631 -7.522 -6.321 1.00 93.88 204 ALA A C 1
ATOM 1459 O O . ALA A 1 204 ? 9.870 -8.013 -7.426 1.00 93.88 204 ALA A O 1
ATOM 1460 N N . THR A 1 205 ? 8.383 -7.275 -5.907 1.00 96.00 205 THR A N 1
ATOM 1461 C CA . THR A 1 205 ? 7.186 -7.545 -6.724 1.00 96.00 205 THR A CA 1
ATOM 1462 C C . THR A 1 205 ? 7.197 -6.724 -8.012 1.00 96.00 205 THR A C 1
ATOM 1464 O O . THR A 1 205 ? 6.981 -7.267 -9.097 1.00 96.00 205 THR A O 1
ATOM 1467 N N . LEU A 1 206 ? 7.505 -5.429 -7.917 1.00 96.19 206 LEU A N 1
ATOM 1468 C CA . LEU A 1 206 ? 7.562 -4.542 -9.079 1.00 96.19 206 LEU A CA 1
ATOM 1469 C C . LEU A 1 206 ? 8.716 -4.913 -10.032 1.00 96.19 206 LEU A C 1
ATOM 1471 O O . LEU A 1 206 ? 8.539 -4.928 -11.251 1.00 96.19 206 LEU A O 1
ATOM 1475 N N . LYS A 1 207 ? 9.882 -5.299 -9.504 1.00 95.00 207 LYS A N 1
ATOM 1476 C CA . LYS A 1 207 ? 11.019 -5.774 -10.307 1.00 95.00 207 LYS A CA 1
ATOM 1477 C C . LYS A 1 207 ? 10.704 -7.094 -11.014 1.00 95.00 207 LYS A C 1
ATOM 1479 O O . LYS A 1 207 ? 11.028 -7.233 -12.190 1.00 95.00 207 LYS A O 1
ATOM 1484 N N . ALA A 1 208 ? 10.021 -8.027 -10.350 1.00 95.56 208 ALA A N 1
ATOM 1485 C CA . ALA A 1 208 ? 9.568 -9.274 -10.968 1.00 95.56 208 ALA A CA 1
ATOM 1486 C C . ALA A 1 208 ? 8.561 -9.025 -12.104 1.00 95.56 208 ALA A C 1
ATOM 1488 O O . ALA A 1 208 ? 8.663 -9.645 -13.169 1.00 95.56 208 ALA A O 1
ATOM 1489 N N . PHE A 1 209 ? 7.637 -8.074 -11.916 1.00 95.69 209 PHE A N 1
ATOM 1490 C CA . PHE A 1 209 ? 6.746 -7.616 -12.981 1.00 95.69 209 PHE A CA 1
ATOM 1491 C C . PHE A 1 209 ? 7.547 -7.055 -14.164 1.00 95.69 209 PHE A C 1
ATOM 1493 O O . PHE A 1 209 ? 7.324 -7.468 -15.301 1.00 95.69 209 PHE A O 1
ATOM 1500 N N . ALA A 1 210 ? 8.515 -6.172 -13.907 1.00 95.00 210 ALA A N 1
ATOM 1501 C CA . ALA A 1 210 ? 9.353 -5.589 -14.949 1.00 95.00 210 ALA A CA 1
ATOM 1502 C C . ALA A 1 210 ? 10.142 -6.650 -15.733 1.00 95.00 210 ALA A C 1
ATOM 1504 O O . ALA A 1 210 ? 10.175 -6.613 -16.961 1.00 95.00 210 ALA A O 1
ATOM 1505 N N . THR A 1 211 ? 10.726 -7.636 -15.049 1.00 94.81 211 THR A N 1
ATOM 1506 C CA . THR A 1 211 ? 11.425 -8.756 -15.694 1.00 94.81 211 THR A CA 1
ATOM 1507 C C . THR A 1 211 ? 10.502 -9.593 -16.568 1.00 94.81 211 THR A C 1
ATOM 1509 O O . THR A 1 211 ? 10.843 -9.854 -17.718 1.00 94.81 211 THR A O 1
ATOM 1512 N N . SER A 1 212 ? 9.322 -9.953 -16.066 1.00 93.62 212 SER A N 1
ATOM 1513 C CA . SER A 1 212 ? 8.357 -10.775 -16.811 1.00 93.62 212 SER A CA 1
ATOM 1514 C C . SER A 1 212 ? 7.806 -10.070 -18.055 1.00 93.62 212 SER A C 1
ATOM 1516 O O . SER A 1 212 ? 7.335 -10.725 -18.979 1.00 93.62 212 SER A O 1
ATOM 1518 N N . ASN A 1 213 ? 7.884 -8.739 -18.083 1.00 91.88 213 ASN A N 1
ATOM 1519 C CA . ASN A 1 213 ? 7.371 -7.893 -19.155 1.00 91.88 213 ASN A CA 1
ATOM 1520 C C . ASN A 1 213 ? 8.477 -7.246 -20.008 1.00 91.88 213 ASN A C 1
ATOM 1522 O O . ASN A 1 213 ? 8.215 -6.276 -20.712 1.00 91.88 213 ASN A O 1
ATOM 1526 N N . ASN A 1 214 ? 9.711 -7.764 -19.963 1.00 91.69 214 ASN A N 1
ATOM 1527 C CA . ASN A 1 214 ? 10.844 -7.281 -20.769 1.00 91.69 214 ASN A CA 1
ATOM 1528 C C . ASN A 1 214 ? 11.192 -5.794 -20.560 1.00 91.69 214 ASN A C 1
ATOM 1530 O O . ASN A 1 214 ? 11.694 -5.127 -21.460 1.00 91.69 214 ASN A O 1
ATOM 1534 N N . LEU A 1 215 ? 10.969 -5.279 -19.351 1.00 93.56 215 LEU A N 1
ATOM 1535 C CA . LEU A 1 215 ? 11.330 -3.919 -18.939 1.00 93.56 215 LEU A CA 1
ATOM 1536 C C . LEU A 1 215 ? 12.713 -3.848 -18.278 1.00 93.56 215 LEU A C 1
ATOM 1538 O O . LEU A 1 215 ? 13.071 -2.844 -17.681 1.00 93.56 215 LEU A O 1
ATOM 1542 N N . THR A 1 216 ? 13.516 -4.911 -18.335 1.00 95.44 216 THR A N 1
ATOM 1543 C CA . THR A 1 216 ? 14.851 -4.931 -17.710 1.00 95.44 216 THR A CA 1
ATOM 1544 C C . THR A 1 216 ? 15.885 -4.136 -18.490 1.00 95.44 216 THR A C 1
ATOM 1546 O O . THR A 1 216 ? 16.869 -3.678 -17.912 1.00 95.44 216 THR A O 1
ATOM 1549 N N . THR A 1 217 ? 15.693 -3.992 -19.799 1.00 95.44 217 THR A N 1
ATOM 1550 C CA . THR A 1 217 ? 16.544 -3.189 -20.672 1.00 95.44 217 THR A CA 1
ATOM 1551 C C . THR A 1 217 ? 15.662 -2.356 -21.581 1.00 95.44 217 THR A C 1
ATOM 1553 O O . THR A 1 217 ? 14.812 -2.901 -22.277 1.00 95.44 217 THR A O 1
ATOM 1556 N N . LEU A 1 218 ? 15.893 -1.048 -21.590 1.00 95.19 218 LEU A N 1
ATOM 1557 C CA . LEU A 1 218 ? 15.250 -0.109 -22.499 1.00 95.19 218 LEU A CA 1
ATOM 1558 C C . LEU A 1 218 ? 16.319 0.577 -23.347 1.00 95.19 218 LEU A C 1
ATOM 1560 O O . LEU A 1 218 ? 17.478 0.693 -22.941 1.00 95.19 218 LEU A O 1
ATOM 1564 N N . TYR A 1 219 ? 15.920 1.054 -24.516 1.00 95.19 219 TYR A N 1
ATOM 1565 C CA . TYR A 1 219 ? 16.793 1.790 -25.422 1.00 95.19 219 TYR A CA 1
ATOM 1566 C C . TYR A 1 219 ? 16.101 3.076 -25.842 1.00 95.19 219 TYR A C 1
ATOM 1568 O O . TYR A 1 219 ? 14.883 3.088 -26.028 1.00 95.19 219 TYR A O 1
ATOM 1576 N N . THR A 1 220 ? 16.862 4.150 -26.021 1.00 94.25 220 THR A N 1
ATOM 1577 C CA . THR A 1 220 ? 16.361 5.287 -26.799 1.00 94.25 220 THR A CA 1
ATOM 1578 C C . THR A 1 220 ? 16.187 4.865 -28.259 1.00 94.25 220 THR A C 1
ATOM 1580 O O . THR A 1 220 ? 16.886 3.951 -28.711 1.00 94.25 220 THR A O 1
ATOM 1583 N N . PRO A 1 221 ? 15.332 5.536 -29.046 1.00 92.88 221 PRO A N 1
ATOM 1584 C CA . PRO A 1 221 ? 15.456 5.486 -30.498 1.00 92.88 221 PRO A CA 1
ATOM 1585 C C . PRO A 1 221 ? 16.846 5.961 -30.946 1.00 92.88 221 PRO A C 1
ATOM 1587 O O . PRO A 1 221 ? 17.620 6.504 -30.151 1.00 92.88 221 PRO A O 1
ATOM 1590 N N . THR A 1 222 ? 17.167 5.771 -32.227 1.00 93.56 222 THR A N 1
ATOM 1591 C CA . THR A 1 222 ? 18.374 6.368 -32.811 1.00 93.56 222 THR A CA 1
ATOM 1592 C C . THR A 1 222 ? 18.275 7.890 -32.726 1.00 93.56 222 THR A C 1
ATOM 1594 O O . THR A 1 222 ? 17.313 8.482 -33.217 1.00 93.56 222 THR A O 1
ATOM 1597 N N . ILE A 1 223 ? 19.268 8.517 -32.102 1.00 93.50 223 ILE A N 1
ATOM 1598 C CA . ILE A 1 223 ? 19.402 9.968 -31.975 1.00 93.50 223 ILE A CA 1
ATOM 1599 C C . ILE A 1 223 ? 20.486 10.427 -32.950 1.00 93.50 223 ILE A C 1
ATOM 1601 O O . ILE A 1 223 ? 21.551 9.818 -33.036 1.00 93.50 223 ILE A O 1
ATOM 1605 N N . GLY A 1 224 ? 20.229 11.519 -33.670 1.00 91.69 224 GLY A N 1
ATOM 1606 C CA . GLY A 1 224 ? 21.118 12.002 -34.726 1.00 91.69 224 GLY A CA 1
ATOM 1607 C C . GLY A 1 224 ? 20.993 11.195 -36.022 1.00 91.69 224 GLY A C 1
ATOM 1608 O O . GLY A 1 224 ? 20.085 10.384 -36.192 1.00 91.69 224 GLY A O 1
ATOM 1609 N N . THR A 1 225 ? 21.896 11.450 -36.968 1.00 90.44 225 THR A N 1
ATOM 1610 C CA . THR A 1 225 ? 21.867 10.845 -38.309 1.00 90.44 225 THR A CA 1
ATOM 1611 C C . THR A 1 225 ? 23.275 10.552 -38.812 1.00 90.44 225 THR A C 1
ATOM 1613 O O . THR A 1 225 ? 24.211 11.288 -38.501 1.00 90.44 225 THR A O 1
ATOM 1616 N N . GLY A 1 226 ? 23.426 9.528 -39.654 1.00 89.12 226 GLY A N 1
ATOM 1617 C CA . GLY A 1 226 ? 24.701 9.221 -40.305 1.00 89.12 226 GLY A CA 1
ATOM 1618 C C . GLY A 1 226 ? 25.805 8.872 -39.302 1.00 89.12 226 GLY A C 1
ATOM 1619 O O . GLY A 1 226 ? 25.595 8.072 -38.396 1.00 89.12 226 GLY A O 1
ATOM 1620 N N . ALA A 1 227 ? 26.989 9.468 -39.461 1.00 89.62 227 ALA A N 1
ATOM 1621 C CA . ALA A 1 227 ? 28.160 9.171 -38.629 1.00 89.62 227 ALA A CA 1
ATOM 1622 C C . ALA A 1 227 ? 28.024 9.619 -37.158 1.00 89.62 227 ALA A C 1
ATOM 1624 O O . ALA A 1 227 ? 28.742 9.102 -36.298 1.00 89.62 227 ALA A O 1
ATOM 1625 N N . ASP A 1 228 ? 27.098 10.540 -36.878 1.00 93.06 228 ASP A N 1
ATOM 1626 C CA . ASP A 1 228 ? 26.816 11.063 -35.537 1.00 93.06 228 ASP A CA 1
ATOM 1627 C C . ASP A 1 228 ? 25.646 10.340 -34.856 1.00 93.06 228 ASP A C 1
ATOM 1629 O O . ASP A 1 228 ? 25.251 10.719 -33.754 1.00 93.06 228 ASP A O 1
ATOM 1633 N N . ALA A 1 229 ? 25.078 9.310 -35.493 1.00 94.69 229 ALA A N 1
ATOM 1634 C CA . ALA A 1 229 ? 24.006 8.519 -34.906 1.00 94.69 229 ALA A CA 1
ATOM 1635 C C . ALA A 1 229 ? 24.478 7.798 -33.632 1.00 94.69 229 ALA A C 1
ATOM 1637 O O . ALA A 1 229 ? 25.553 7.184 -33.605 1.00 94.69 229 ALA A O 1
ATOM 1638 N N . TYR A 1 230 ? 23.663 7.853 -32.582 1.00 96.38 230 TYR A N 1
ATOM 1639 C CA . TYR A 1 230 ? 23.893 7.127 -31.337 1.00 96.38 230 TYR A CA 1
ATOM 1640 C C . TYR A 1 230 ? 22.587 6.730 -30.651 1.00 96.38 230 TYR A C 1
ATOM 1642 O O . TYR A 1 230 ? 21.499 7.178 -31.011 1.00 96.38 230 TYR A O 1
ATOM 1650 N N . TYR A 1 231 ? 22.706 5.911 -29.612 1.00 96.62 231 TYR A N 1
ATOM 1651 C CA . TYR A 1 231 ? 21.617 5.576 -28.703 1.00 96.62 231 TYR A CA 1
ATOM 1652 C C . TYR A 1 231 ? 22.132 5.369 -27.273 1.00 96.62 231 TYR A C 1
ATOM 1654 O O . TYR A 1 231 ? 23.337 5.228 -27.041 1.00 96.62 231 TYR A O 1
ATOM 1662 N N . ILE A 1 232 ? 21.218 5.355 -26.302 1.00 95.69 232 ILE A N 1
ATOM 1663 C CA . ILE A 1 232 ? 21.520 5.082 -24.890 1.00 95.69 232 ILE A CA 1
ATOM 1664 C C . ILE A 1 232 ? 20.807 3.798 -24.465 1.00 95.69 232 ILE A C 1
ATOM 1666 O O . ILE A 1 232 ? 19.621 3.605 -24.747 1.00 95.69 232 ILE A O 1
ATOM 1670 N N . LYS A 1 233 ? 21.535 2.917 -23.768 1.00 95.69 233 LYS A N 1
ATOM 1671 C CA . LYS A 1 233 ? 20.981 1.722 -23.129 1.00 95.69 233 LYS A CA 1
ATOM 1672 C C . LYS A 1 233 ? 20.676 2.022 -21.664 1.00 95.69 233 LYS A C 1
ATOM 1674 O O . LYS A 1 233 ? 21.557 2.421 -20.908 1.00 95.69 233 LYS A O 1
ATOM 1679 N N . TYR A 1 234 ? 19.455 1.727 -21.250 1.00 94.81 234 TYR A N 1
ATOM 1680 C CA . TYR A 1 234 ? 18.999 1.801 -19.870 1.00 94.81 234 TYR A CA 1
ATOM 1681 C C . TYR A 1 234 ? 18.845 0.396 -19.307 1.00 94.81 234 TYR A C 1
ATOM 1683 O O . TYR A 1 234 ? 18.111 -0.416 -19.861 1.00 94.81 234 TYR A O 1
ATOM 1691 N N . THR A 1 235 ? 19.525 0.099 -18.202 1.00 95.25 235 THR A N 1
ATOM 1692 C CA . THR A 1 235 ? 19.419 -1.197 -17.512 1.00 95.25 235 THR A CA 1
ATOM 1693 C C . THR A 1 235 ? 18.713 -1.006 -16.179 1.00 95.25 235 THR A C 1
ATOM 1695 O O . THR A 1 235 ? 19.102 -0.134 -15.403 1.00 95.25 235 THR A O 1
ATOM 1698 N N . LEU A 1 236 ? 17.677 -1.803 -15.912 1.00 94.50 236 LEU A N 1
ATOM 1699 C CA . LEU A 1 236 ? 16.926 -1.752 -14.661 1.00 94.50 236 LEU A CA 1
ATOM 1700 C C . LEU A 1 236 ? 17.857 -2.078 -13.485 1.00 94.50 236 LEU A C 1
ATOM 1702 O O . LEU A 1 236 ? 18.350 -3.200 -13.365 1.00 94.50 236 LEU A O 1
ATOM 1706 N N . SER A 1 237 ? 18.068 -1.103 -12.607 1.00 90.94 237 SER A N 1
ATOM 1707 C CA . SER A 1 237 ? 18.881 -1.252 -11.399 1.00 90.94 237 SER A CA 1
ATOM 1708 C C . SER A 1 237 ? 17.999 -1.736 -10.246 1.00 90.94 237 SER A C 1
ATOM 1710 O O . SER A 1 237 ? 18.162 -2.848 -9.721 1.00 90.94 237 SER A O 1
ATOM 1712 N N . THR A 1 238 ? 16.968 -0.952 -9.926 1.00 90.25 238 THR A N 1
ATOM 1713 C CA . THR A 1 238 ? 16.070 -1.199 -8.795 1.00 90.25 238 THR A CA 1
ATOM 1714 C C . THR A 1 238 ? 14.632 -0.767 -9.098 1.00 90.25 238 THR A C 1
ATOM 1716 O O . THR A 1 238 ? 14.330 -0.248 -10.172 1.00 90.25 238 THR A O 1
ATOM 1719 N N . ALA A 1 239 ? 13.740 -1.013 -8.148 1.00 92.31 239 ALA A N 1
ATOM 1720 C CA . ALA A 1 239 ? 12.365 -0.541 -8.123 1.00 92.31 239 ALA A CA 1
ATOM 1721 C C . ALA A 1 239 ? 12.069 0.027 -6.728 1.00 92.31 239 ALA A C 1
ATOM 1723 O O . ALA A 1 239 ? 12.771 -0.302 -5.771 1.00 92.31 239 ALA A O 1
ATOM 1724 N N . GLU A 1 240 ? 11.050 0.870 -6.608 1.00 90.38 240 GLU A N 1
ATOM 1725 C CA . GLU A 1 240 ? 10.620 1.412 -5.313 1.00 90.38 240 GLU A CA 1
ATOM 1726 C C . GLU A 1 240 ? 9.455 0.597 -4.743 1.00 90.38 240 GLU A C 1
ATOM 1728 O O . GLU A 1 240 ? 8.632 0.063 -5.489 1.00 90.38 240 GLU A O 1
ATOM 1733 N N . ASP A 1 241 ? 9.392 0.498 -3.416 1.00 92.06 241 ASP A N 1
ATOM 1734 C CA . ASP A 1 241 ? 8.183 0.056 -2.721 1.00 92.06 241 ASP A CA 1
ATOM 1735 C C . ASP A 1 241 ? 7.079 1.111 -2.906 1.00 92.06 241 ASP A C 1
ATOM 1737 O O . ASP A 1 241 ? 7.356 2.299 -3.092 1.00 92.06 241 ASP A O 1
ATOM 1741 N N . GLY A 1 242 ? 5.815 0.706 -2.823 1.00 91.62 242 GLY A N 1
ATOM 1742 C CA . GLY A 1 242 ? 4.709 1.643 -2.993 1.00 91.62 242 GLY A CA 1
ATOM 1743 C C . GLY A 1 242 ? 3.355 1.042 -2.666 1.00 91.62 242 GLY A C 1
ATOM 1744 O O . GLY A 1 242 ? 3.255 -0.002 -2.024 1.00 91.62 242 GLY A O 1
ATOM 1745 N N . THR A 1 243 ? 2.296 1.718 -3.101 1.00 94.12 243 THR A N 1
ATOM 1746 C CA . THR A 1 243 ? 0.916 1.243 -2.971 1.00 94.12 243 THR A CA 1
ATOM 1747 C C . THR A 1 243 ? 0.233 1.216 -4.325 1.00 94.12 243 THR A C 1
ATOM 1749 O O . THR A 1 243 ? 0.432 2.112 -5.150 1.00 94.12 243 THR A O 1
ATOM 1752 N N . TYR A 1 244 ? -0.592 0.200 -4.568 1.00 95.44 244 TYR A N 1
ATOM 1753 C CA . TYR A 1 244 ? -1.425 0.184 -5.763 1.00 95.44 244 TYR A CA 1
ATOM 1754 C C . TYR A 1 244 ? -2.406 1.357 -5.736 1.00 95.44 244 TYR A C 1
ATOM 1756 O O . TYR A 1 244 ? -2.875 1.752 -4.669 1.00 95.44 244 TYR A O 1
ATOM 1764 N N . GLY A 1 245 ? -2.677 1.934 -6.903 1.00 93.44 245 GLY A N 1
ATOM 1765 C CA . GLY A 1 245 ? -3.570 3.079 -7.033 1.00 93.44 245 GLY A CA 1
ATOM 1766 C C . GLY A 1 245 ? -3.471 3.728 -8.404 1.00 93.44 245 GLY A C 1
ATOM 1767 O O . GLY A 1 245 ? -2.379 3.911 -8.937 1.00 93.44 245 GLY A O 1
ATOM 1768 N N . ALA A 1 246 ? -4.608 4.153 -8.959 1.00 88.50 246 ALA A N 1
ATOM 1769 C CA . ALA A 1 246 ? -4.651 4.841 -10.256 1.00 88.50 246 ALA A CA 1
ATOM 1770 C C . ALA A 1 246 ? -3.904 6.192 -10.254 1.00 88.50 246 ALA A C 1
ATOM 1772 O O . ALA A 1 246 ? -3.540 6.708 -11.307 1.00 88.50 246 ALA A O 1
ATOM 1773 N N . LYS A 1 247 ? -3.688 6.771 -9.066 1.00 85.25 247 LYS A N 1
ATOM 1774 C CA . LYS A 1 247 ? -2.927 8.013 -8.844 1.00 85.25 247 LYS A CA 1
ATOM 1775 C C . LYS A 1 247 ? -1.596 7.776 -8.121 1.00 85.25 247 LYS A C 1
ATOM 1777 O O . LYS A 1 247 ? -0.917 8.738 -7.779 1.00 85.25 247 LYS A O 1
ATOM 1782 N N . SER A 1 248 ? -1.251 6.517 -7.861 1.00 87.06 248 SER A N 1
ATOM 1783 C CA . SER A 1 248 ? 0.019 6.133 -7.249 1.00 87.06 248 SER A CA 1
ATOM 1784 C C . SER A 1 248 ? 1.110 6.001 -8.313 1.00 87.06 248 SER A C 1
ATOM 1786 O O . SER A 1 248 ? 0.833 5.973 -9.514 1.00 87.06 248 SER A O 1
ATOM 1788 N N . ALA A 1 249 ? 2.362 5.896 -7.869 1.00 83.81 249 ALA A N 1
ATOM 1789 C CA . ALA A 1 249 ? 3.509 5.691 -8.743 1.00 83.81 249 ALA A CA 1
ATOM 1790 C C . ALA A 1 249 ? 4.184 4.345 -8.461 1.00 83.81 249 ALA A C 1
ATOM 1792 O O . ALA A 1 249 ? 4.706 4.127 -7.370 1.00 83.81 249 ALA A O 1
ATOM 1793 N N . ALA A 1 250 ? 4.201 3.457 -9.457 1.00 93.62 250 ALA A N 1
ATOM 1794 C CA . ALA A 1 250 ? 5.068 2.283 -9.460 1.00 93.62 250 ALA A CA 1
ATOM 1795 C C . ALA A 1 250 ? 6.377 2.624 -10.187 1.00 93.62 250 ALA A C 1
ATOM 1797 O O . ALA A 1 250 ? 6.437 2.622 -11.417 1.00 93.62 250 ALA A O 1
ATOM 1798 N N . THR A 1 251 ? 7.419 2.968 -9.427 1.00 93.06 251 THR A N 1
ATOM 1799 C CA . THR A 1 251 ? 8.681 3.490 -9.972 1.00 93.06 251 THR A CA 1
ATOM 1800 C C . THR A 1 251 ? 9.695 2.383 -10.271 1.00 93.06 251 THR A C 1
ATOM 1802 O O . THR A 1 251 ? 10.120 1.645 -9.380 1.00 93.06 251 THR A O 1
ATOM 1805 N N . LEU A 1 252 ? 10.154 2.329 -11.520 1.00 93.62 252 LEU A N 1
ATOM 1806 C CA . LEU A 1 252 ? 11.299 1.550 -11.988 1.00 93.62 252 LEU A CA 1
ATOM 1807 C C . LEU A 1 252 ? 12.494 2.481 -12.217 1.00 93.62 252 LEU A C 1
ATOM 1809 O O . LEU A 1 252 ? 12.374 3.514 -12.881 1.00 93.62 252 LEU A O 1
ATOM 1813 N N . VAL A 1 253 ? 13.655 2.101 -11.687 1.00 92.06 253 VAL A N 1
ATOM 1814 C CA . VAL A 1 253 ? 14.865 2.929 -11.680 1.00 92.06 253 VAL A CA 1
ATOM 1815 C C . VAL A 1 253 ? 15.954 2.277 -12.527 1.00 92.06 253 VAL A C 1
ATOM 1817 O O . VAL A 1 253 ? 16.357 1.136 -12.286 1.00 92.06 253 VAL A O 1
ATOM 1820 N N . TYR A 1 254 ? 16.467 3.024 -13.501 1.00 93.19 254 TYR A N 1
ATOM 1821 C CA . TYR A 1 254 ? 17.409 2.559 -14.513 1.00 93.19 254 TYR A CA 1
ATOM 1822 C C . TYR A 1 254 ? 18.756 3.268 -14.414 1.00 93.19 254 TYR A C 1
ATOM 1824 O O . TYR A 1 254 ? 18.824 4.459 -14.121 1.00 93.19 254 TYR A O 1
ATOM 1832 N N . THR A 1 255 ? 19.824 2.559 -14.759 1.00 91.50 255 THR A N 1
ATOM 1833 C CA . THR A 1 255 ? 21.149 3.139 -15.003 1.00 91.50 255 THR A CA 1
ATOM 1834 C C . THR A 1 255 ? 21.373 3.271 -16.506 1.00 91.50 255 THR A C 1
ATOM 1836 O O . THR A 1 255 ? 21.121 2.324 -17.255 1.00 91.50 255 THR A O 1
ATOM 1839 N N . ALA A 1 256 ? 21.836 4.443 -16.941 1.00 92.44 256 ALA A N 1
ATOM 1840 C CA . ALA A 1 256 ? 22.184 4.712 -18.331 1.00 92.44 256 ALA A CA 1
ATOM 1841 C C . ALA A 1 256 ? 23.613 4.244 -18.647 1.00 92.44 256 ALA A C 1
ATOM 1843 O O . ALA A 1 256 ? 24.506 4.362 -17.808 1.00 92.44 256 ALA A O 1
ATOM 1844 N N . SER A 1 257 ? 23.832 3.741 -19.859 1.00 93.38 257 SER A N 1
ATOM 1845 C CA . SER A 1 257 ? 25.168 3.596 -20.439 1.00 93.38 257 SER A CA 1
ATOM 1846 C C . SER A 1 257 ? 25.710 4.942 -20.925 1.00 93.38 257 SER A C 1
ATOM 1848 O O . SER A 1 257 ? 24.960 5.909 -21.068 1.00 93.38 257 SER A O 1
ATOM 1850 N N . ASP A 1 258 ? 26.989 4.968 -21.299 1.00 92.44 258 ASP A N 1
ATOM 1851 C CA . ASP A 1 258 ? 27.502 5.996 -22.209 1.00 92.44 258 ASP A CA 1
ATOM 1852 C C . ASP A 1 258 ? 26.785 5.935 -23.571 1.00 92.44 258 ASP A C 1
ATOM 1854 O O . ASP A 1 258 ? 26.122 4.943 -23.903 1.00 92.44 258 ASP A O 1
ATOM 1858 N N . LYS A 1 259 ? 26.928 6.996 -24.374 1.00 95.25 259 LYS A N 1
ATOM 1859 C CA . LYS A 1 259 ? 26.377 7.066 -25.737 1.00 95.25 259 LYS A CA 1
ATOM 1860 C C . LYS A 1 259 ? 27.027 6.001 -26.617 1.00 95.25 259 LYS A C 1
ATOM 1862 O O . LYS A 1 259 ? 28.244 5.996 -26.801 1.00 95.25 259 LYS A O 1
ATOM 1867 N N . ILE A 1 260 ? 26.211 5.120 -27.183 1.00 96.69 260 ILE A N 1
ATOM 1868 C CA . ILE A 1 260 ? 26.664 4.038 -28.057 1.00 96.69 260 ILE A CA 1
ATOM 1869 C C . ILE A 1 260 ? 26.502 4.502 -29.501 1.00 96.69 260 ILE A C 1
ATOM 1871 O O . ILE A 1 260 ? 25.393 4.825 -29.913 1.00 96.69 260 ILE A O 1
ATOM 1875 N N . LYS A 1 261 ? 27.595 4.545 -30.270 1.00 96.69 261 LYS A N 1
ATOM 1876 C CA . LYS A 1 261 ? 27.551 4.937 -31.687 1.00 96.69 261 LYS A CA 1
ATOM 1877 C C . LYS A 1 261 ? 26.807 3.899 -32.532 1.00 96.69 261 LYS A C 1
ATOM 1879 O O . LYS A 1 261 ? 27.033 2.701 -32.370 1.00 96.69 261 LYS A O 1
ATOM 1884 N N . GLY A 1 262 ? 26.014 4.378 -33.486 1.00 93.56 262 GLY A N 1
ATOM 1885 C CA . GLY A 1 262 ? 25.267 3.569 -34.447 1.00 93.56 262 GLY A CA 1
ATOM 1886 C C . GLY A 1 262 ? 23.753 3.640 -34.259 1.00 93.56 262 GLY A C 1
ATOM 1887 O O . GLY A 1 262 ? 23.232 4.459 -33.501 1.00 93.56 262 GLY A O 1
ATOM 1888 N N . GLU A 1 263 ? 23.049 2.778 -34.989 1.00 92.75 263 GLU A N 1
ATOM 1889 C CA . GLU A 1 263 ? 21.592 2.678 -34.930 1.00 92.75 263 GLU A CA 1
ATOM 1890 C C . GLU A 1 263 ? 21.132 1.935 -33.673 1.00 92.75 263 GLU A C 1
ATOM 1892 O O . GLU A 1 263 ? 21.726 0.935 -33.261 1.00 92.75 263 GLU A O 1
ATOM 1897 N N . SER A 1 264 ? 20.049 2.426 -33.068 1.00 93.25 264 SER A N 1
ATOM 1898 C CA . SER A 1 264 ? 19.419 1.770 -31.930 1.00 93.25 264 SER A CA 1
ATOM 1899 C C . SER A 1 264 ? 18.813 0.423 -32.335 1.00 93.25 264 SER A C 1
ATOM 1901 O O . SER A 1 264 ? 18.153 0.340 -33.375 1.00 93.25 264 SER A O 1
ATOM 1903 N N . PRO A 1 265 ? 18.914 -0.615 -31.482 1.00 91.19 265 PRO A N 1
ATOM 1904 C CA . PRO A 1 265 ? 18.176 -1.860 -31.679 1.00 91.19 265 PRO A CA 1
ATOM 1905 C C . PRO A 1 265 ? 16.657 -1.700 -31.479 1.00 91.19 265 PRO A C 1
ATOM 1907 O O . PRO A 1 265 ? 15.912 -2.638 -31.756 1.00 91.19 265 PRO A O 1
ATOM 1910 N N . ALA A 1 266 ? 16.182 -0.547 -30.992 1.00 85.31 266 ALA A N 1
ATOM 1911 C CA . ALA A 1 266 ? 14.765 -0.250 -30.813 1.00 85.31 266 ALA A CA 1
ATOM 1912 C C . ALA A 1 266 ? 14.432 1.128 -31.409 1.00 85.31 266 ALA A C 1
ATOM 1914 O O . ALA A 1 266 ? 14.665 2.159 -30.785 1.00 85.31 266 ALA A O 1
ATOM 1915 N N . SER A 1 267 ? 13.892 1.149 -32.630 1.00 69.56 267 SER A N 1
ATOM 1916 C CA . SER A 1 267 ? 13.600 2.379 -33.389 1.00 69.56 267 SER A CA 1
ATOM 1917 C C . SER A 1 267 ? 12.107 2.684 -33.559 1.00 69.56 267 SER A C 1
ATOM 1919 O O . SER A 1 267 ? 11.752 3.765 -34.019 1.00 69.56 267 SER A O 1
ATOM 1921 N N . THR A 1 268 ? 11.218 1.764 -33.180 1.00 65.06 268 THR A N 1
ATOM 1922 C CA . THR A 1 268 ? 9.762 1.930 -33.298 1.00 65.06 268 THR A CA 1
ATOM 1923 C C . THR A 1 268 ? 9.060 1.450 -32.038 1.00 65.06 268 THR A C 1
ATOM 1925 O O . THR A 1 268 ? 9.503 0.513 -31.372 1.00 65.06 268 THR A O 1
ATOM 1928 N N . THR A 1 269 ? 7.960 2.111 -31.683 1.00 58.72 269 THR A N 1
ATOM 1929 C CA . THR A 1 269 ? 7.131 1.684 -30.557 1.00 58.72 269 THR A CA 1
ATOM 1930 C C . THR A 1 269 ? 6.333 0.440 -30.949 1.00 58.72 269 THR A C 1
ATOM 1932 O O . THR A 1 269 ? 5.757 0.395 -32.030 1.00 58.72 269 THR A O 1
ATOM 1935 N N . SER A 1 270 ? 6.199 -0.542 -30.054 1.00 53.69 270 SER A N 1
ATOM 1936 C CA . SER A 1 270 ? 5.161 -1.586 -30.183 1.00 53.69 270 SER A CA 1
ATOM 1937 C C . SER A 1 270 ? 3.852 -1.200 -29.463 1.00 53.69 270 SER A C 1
ATOM 1939 O O . SER A 1 270 ? 2.914 -1.990 -29.368 1.00 53.69 270 SER A O 1
ATOM 1941 N N . ASN A 1 271 ? 3.775 0.001 -28.888 1.00 54.03 271 ASN A N 1
ATOM 1942 C CA . ASN A 1 271 ? 2.827 0.290 -27.822 1.00 54.03 271 ASN A CA 1
ATOM 1943 C C . ASN A 1 271 ? 1.486 0.833 -28.348 1.00 54.03 271 ASN A C 1
ATOM 1945 O O . ASN A 1 271 ? 1.422 1.937 -28.880 1.00 54.03 271 ASN A O 1
ATOM 1949 N N . GLY A 1 272 ? 0.415 0.065 -28.136 1.00 50.09 272 GLY A N 1
ATOM 1950 C CA . GLY A 1 272 ? -0.980 0.491 -28.288 1.00 50.09 272 GLY A CA 1
ATOM 1951 C C . GLY A 1 272 ? -1.592 1.044 -26.993 1.00 50.09 272 GLY A C 1
ATOM 1952 O O . GLY A 1 272 ? -2.794 0.905 -26.790 1.00 50.09 272 GLY A O 1
ATOM 1953 N N . ASP A 1 273 ? -0.785 1.599 -26.078 1.00 59.00 273 ASP A N 1
ATOM 1954 C CA . ASP A 1 273 ? -1.287 2.156 -24.813 1.00 59.00 273 ASP A CA 1
ATOM 1955 C C . ASP A 1 273 ? -1.857 3.567 -25.017 1.00 59.00 273 ASP A C 1
ATOM 1957 O O . ASP A 1 273 ? -1.177 4.471 -25.502 1.00 59.00 273 ASP A O 1
ATOM 1961 N N . ASN A 1 274 ? -3.096 3.763 -24.568 1.00 48.09 274 ASN A N 1
ATOM 1962 C CA . ASN A 1 274 ? -3.818 5.036 -24.598 1.00 48.09 274 ASN A CA 1
ATOM 1963 C C . ASN A 1 274 ? -3.502 5.937 -23.379 1.00 48.09 274 ASN A C 1
ATOM 1965 O O . ASN A 1 274 ? -4.269 6.846 -23.067 1.00 48.09 274 ASN A O 1
ATOM 1969 N N . GLY A 1 275 ? -2.389 5.685 -22.677 1.00 51.38 275 GLY A N 1
ATOM 1970 C CA . GLY A 1 275 ? -1.934 6.465 -21.519 1.00 51.38 275 GLY A CA 1
ATOM 1971 C C . GLY A 1 275 ? -2.414 5.943 -20.162 1.00 51.38 275 GLY A C 1
ATOM 1972 O O . GLY A 1 275 ? -2.407 6.698 -19.193 1.00 51.38 275 GLY A O 1
ATOM 1973 N N . SER A 1 276 ? -2.842 4.677 -20.073 1.00 59.91 276 SER A N 1
ATOM 1974 C CA . SER A 1 276 ? -3.288 4.074 -18.806 1.00 59.91 276 SER A CA 1
ATOM 1975 C C . SER A 1 276 ? -2.180 3.309 -18.080 1.00 59.91 276 SER A C 1
ATOM 1977 O O . SER A 1 276 ? -2.343 3.020 -16.892 1.00 59.91 276 SER A O 1
ATOM 1979 N N . VAL A 1 277 ? -1.101 2.928 -18.770 1.00 73.38 277 VAL A N 1
ATOM 1980 C CA . VAL A 1 277 ? -0.050 2.065 -18.208 1.00 73.38 277 VAL A CA 1
ATOM 1981 C C . VAL A 1 277 ? 1.232 2.845 -17.930 1.00 73.38 277 VAL A C 1
ATOM 1983 O O . VAL A 1 277 ? 1.882 2.592 -16.918 1.00 73.38 277 VAL A O 1
ATOM 1986 N N . TRP A 1 278 ? 1.565 3.830 -18.764 1.00 80.62 278 TRP A N 1
ATOM 1987 C CA . TRP A 1 278 ? 2.747 4.680 -18.589 1.00 80.62 278 TRP A CA 1
ATOM 1988 C C . TRP A 1 278 ? 2.386 6.043 -17.987 1.00 80.62 278 TRP A C 1
ATOM 1990 O O . TRP A 1 278 ? 1.650 6.820 -18.594 1.00 80.62 278 TRP A O 1
ATOM 2000 N N . GLY A 1 279 ? 2.917 6.350 -16.801 1.00 63.97 279 GLY A N 1
ATOM 2001 C CA . GLY A 1 279 ? 2.730 7.645 -16.142 1.00 63.97 279 GLY A CA 1
ATOM 2002 C C . GLY A 1 279 ? 3.692 8.722 -16.663 1.00 63.97 279 GLY A C 1
ATOM 2003 O O . GLY A 1 279 ? 4.834 8.426 -17.005 1.00 63.97 279 GLY A O 1
ATOM 2004 N N . SER A 1 280 ? 3.247 9.984 -16.705 1.00 51.75 280 SER A N 1
ATOM 2005 C CA . SER A 1 280 ? 4.032 11.131 -17.208 1.00 51.75 280 SER A CA 1
ATOM 2006 C C . SER A 1 280 ? 4.599 12.056 -16.120 1.00 51.75 280 SER A C 1
ATOM 2008 O O . SER A 1 280 ? 5.498 12.842 -16.401 1.00 51.75 280 SER A O 1
ATOM 2010 N N . THR A 1 281 ? 4.099 11.976 -14.882 1.00 44.31 281 THR A N 1
ATOM 2011 C CA . THR A 1 281 ? 4.555 12.801 -13.747 1.00 44.31 281 THR A CA 1
ATOM 2012 C C . THR A 1 281 ? 4.534 12.029 -12.421 1.00 44.31 281 THR A C 1
ATOM 2014 O O . THR A 1 281 ? 3.466 11.680 -11.925 1.00 44.31 281 THR A O 1
ATOM 2017 N N . SER A 1 282 ? 5.695 11.758 -11.812 1.00 41.97 282 SER A N 1
ATOM 2018 C CA . SER A 1 282 ? 5.743 11.122 -10.487 1.00 41.97 282 SER A CA 1
ATOM 2019 C C . SER A 1 282 ? 5.281 12.113 -9.418 1.00 41.97 282 SER A C 1
ATOM 2021 O O . SER A 1 282 ? 6.058 12.957 -8.983 1.00 41.97 282 SER A O 1
ATOM 2023 N N . THR A 1 283 ? 4.036 12.013 -8.957 1.00 36.84 283 THR A N 1
ATOM 2024 C CA . THR A 1 283 ? 3.662 12.588 -7.659 1.00 36.84 283 THR A CA 1
ATOM 2025 C C . THR A 1 283 ? 3.770 11.482 -6.625 1.00 36.84 283 THR A C 1
ATOM 2027 O O . THR A 1 283 ? 2.894 10.633 -6.491 1.00 36.84 283 THR A O 1
ATOM 2030 N N . SER A 1 284 ? 4.887 11.466 -5.897 1.00 34.72 284 SER A N 1
ATOM 2031 C CA . SER A 1 284 ? 4.970 10.727 -4.643 1.00 34.72 284 SER A CA 1
ATOM 2032 C C . SER A 1 284 ? 3.856 11.249 -3.744 1.00 34.72 284 SER A C 1
ATOM 2034 O O . SER A 1 28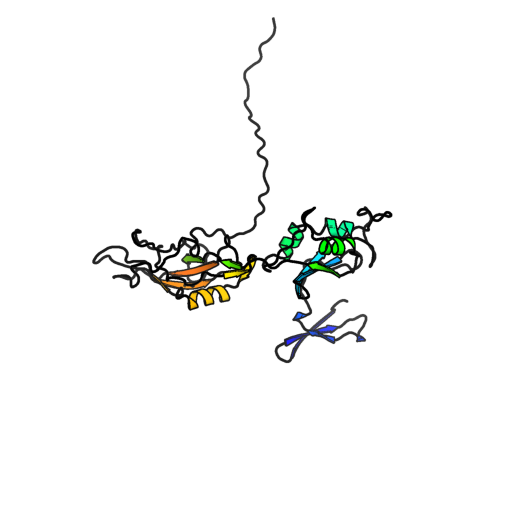4 ? 3.886 12.410 -3.333 1.00 34.72 284 SER A O 1
ATOM 2036 N N . SER A 1 285 ? 2.852 10.424 -3.463 1.00 31.50 285 SER A N 1
ATOM 2037 C CA . SER A 1 285 ? 1.789 10.761 -2.521 1.00 31.50 285 SER A CA 1
ATOM 2038 C C . SER A 1 285 ? 2.349 10.689 -1.094 1.00 31.50 285 SER A C 1
ATOM 2040 O O . SER A 1 285 ? 1.976 9.836 -0.293 1.00 31.50 285 SER A O 1
ATOM 2042 N N . SER A 1 286 ? 3.275 11.584 -0.746 1.00 31.11 286 SER A N 1
ATOM 2043 C CA . SER A 1 286 ? 3.418 11.982 0.647 1.00 31.11 286 SER A CA 1
ATOM 2044 C C . SER A 1 286 ? 2.164 12.783 0.966 1.00 31.11 286 SER A C 1
ATOM 2046 O O . SER A 1 286 ? 1.994 13.901 0.486 1.00 31.11 286 SER A O 1
ATOM 2048 N N . SER A 1 287 ? 1.243 12.183 1.711 1.00 32.28 287 SER A N 1
ATOM 2049 C CA . SER A 1 287 ? 0.075 12.863 2.256 1.00 32.28 287 SER A CA 1
ATOM 2050 C C . SER A 1 287 ? 0.533 13.917 3.269 1.00 32.28 287 SER A C 1
ATOM 2052 O O . SER A 1 287 ? 0.524 13.670 4.473 1.00 32.28 287 SER A O 1
ATOM 2054 N N . THR A 1 288 ? 0.980 15.074 2.791 1.00 27.19 288 THR A N 1
ATOM 2055 C CA . THR A 1 288 ? 0.998 16.303 3.576 1.00 27.19 288 THR A CA 1
ATOM 2056 C C . THR A 1 288 ? -0.389 16.909 3.467 1.00 27.19 288 THR A C 1
ATOM 2058 O O . THR A 1 288 ? -0.815 17.402 2.425 1.00 27.19 288 THR A O 1
ATOM 2061 N N . SER A 1 289 ? -1.118 16.794 4.568 1.00 29.75 289 SER A N 1
ATOM 2062 C CA . SER A 1 289 ? -2.359 17.496 4.844 1.00 29.75 289 SER A CA 1
ATOM 2063 C C . SER A 1 289 ? -2.191 18.979 4.517 1.00 29.75 289 SER A C 1
ATOM 2065 O O . SER A 1 289 ? -1.377 19.679 5.115 1.00 29.75 289 SER A O 1
ATOM 2067 N N . SER A 1 290 ? -2.968 19.464 3.553 1.00 25.80 290 SER A N 1
ATOM 2068 C CA . SER A 1 290 ? -3.107 20.887 3.280 1.00 25.80 290 SER A CA 1
ATOM 2069 C C . SER A 1 290 ? -3.869 21.534 4.435 1.00 25.80 290 SER A C 1
ATOM 2071 O O . SER A 1 290 ? -5.098 21.468 4.494 1.00 25.80 290 SER A O 1
ATOM 2073 N N . SER A 1 291 ? -3.149 22.157 5.364 1.00 28.20 291 SER A N 1
ATOM 2074 C CA . SER A 1 291 ? -3.708 23.194 6.223 1.00 28.20 291 SER A CA 1
ATOM 2075 C C . SER A 1 291 ? -4.029 24.405 5.347 1.00 28.20 291 SER A C 1
ATOM 2077 O O . SER A 1 291 ? -3.145 25.054 4.790 1.00 28.20 291 SER A O 1
ATOM 2079 N N . ALA A 1 292 ? -5.320 24.686 5.186 1.00 28.14 292 ALA A N 1
ATOM 2080 C CA . ALA A 1 292 ? -5.791 25.913 4.567 1.00 28.14 292 ALA A CA 1
ATOM 2081 C C . ALA A 1 292 ? -5.363 27.101 5.444 1.00 28.14 292 ALA A C 1
ATOM 2083 O O . ALA A 1 292 ? -5.940 27.346 6.502 1.00 28.14 292 ALA A O 1
ATOM 2084 N N . ALA A 1 293 ? -4.324 27.818 5.020 1.00 26.41 293 ALA A N 1
ATOM 2085 C CA . ALA A 1 293 ? -4.000 29.125 5.564 1.00 26.41 293 ALA A CA 1
ATOM 2086 C C . ALA A 1 293 ? -4.952 30.151 4.939 1.00 26.41 293 ALA A C 1
ATOM 2088 O O . ALA A 1 293 ? -4.869 30.462 3.751 1.00 26.41 293 ALA A O 1
ATOM 2089 N N . SER A 1 294 ? -5.882 30.643 5.750 1.00 29.67 294 SER A N 1
ATOM 2090 C CA . SER A 1 294 ? -6.767 31.755 5.427 1.00 29.67 294 SER A CA 1
ATOM 2091 C C . SER A 1 294 ? -5.946 32.996 5.072 1.00 29.67 294 SER A C 1
ATOM 2093 O O . SER A 1 294 ? -5.244 33.550 5.919 1.00 29.67 294 SER A O 1
ATOM 2095 N N . ALA A 1 295 ? -6.044 33.452 3.825 1.00 28.45 295 ALA A N 1
ATOM 2096 C CA . ALA A 1 295 ? -5.527 34.748 3.412 1.00 28.45 295 ALA A CA 1
ATOM 2097 C C . ALA A 1 295 ? -6.454 35.852 3.949 1.00 28.45 295 ALA A C 1
ATOM 2099 O O . ALA A 1 295 ? -7.532 36.094 3.412 1.00 28.45 295 ALA A O 1
ATOM 2100 N N . SER A 1 296 ? -6.037 36.502 5.037 1.00 28.66 296 SER A N 1
ATOM 2101 C CA . SER A 1 296 ? -6.587 37.782 5.487 1.00 28.66 296 SER A CA 1
ATOM 2102 C C . SER A 1 296 ? -5.972 38.894 4.641 1.00 28.66 296 SER A C 1
ATOM 2104 O O . SER A 1 296 ? -4.799 39.227 4.806 1.00 28.66 296 SER A O 1
ATOM 2106 N N . SER A 1 297 ? -6.754 39.463 3.730 1.00 31.08 297 SER A N 1
ATOM 2107 C CA . SER A 1 297 ? -6.412 40.684 3.004 1.00 31.08 297 SER A CA 1
ATOM 2108 C C . SER A 1 297 ? -6.530 41.892 3.936 1.00 31.08 297 SER A C 1
ATOM 2110 O O . SER A 1 297 ? -7.636 42.352 4.218 1.00 31.08 297 SER A O 1
ATOM 2112 N N . THR A 1 298 ? -5.395 42.419 4.391 1.00 30.33 298 THR A N 1
ATOM 2113 C CA . THR A 1 298 ? -5.320 43.755 4.991 1.00 30.33 298 THR A CA 1
ATOM 2114 C C . THR A 1 298 ? -4.585 44.660 4.010 1.00 30.33 298 THR A C 1
ATOM 2116 O O . THR A 1 298 ? -3.356 44.693 3.984 1.00 30.33 298 THR A O 1
ATOM 2119 N N . GLU A 1 299 ? -5.337 45.371 3.169 1.00 31.59 299 GLU A N 1
ATOM 2120 C CA . GLU A 1 299 ? -4.803 46.491 2.397 1.00 31.59 299 GLU A CA 1
ATOM 2121 C C . GLU A 1 299 ? -4.542 47.667 3.343 1.00 31.59 299 GLU A C 1
ATOM 2123 O O . GLU A 1 299 ? -5.463 48.289 3.871 1.00 31.59 299 GLU A O 1
ATOM 2128 N N . ALA A 1 300 ? -3.266 47.975 3.564 1.00 29.48 300 ALA A N 1
ATOM 2129 C CA . ALA A 1 300 ? -2.839 49.231 4.157 1.00 29.48 300 ALA A CA 1
ATOM 2130 C C . ALA A 1 300 ? -2.666 50.266 3.036 1.00 29.48 300 ALA A C 1
ATOM 2132 O O . ALA A 1 300 ? -1.627 50.319 2.385 1.00 29.48 300 ALA A O 1
ATOM 2133 N N . SER A 1 301 ? -3.689 51.095 2.823 1.00 31.38 301 SER A N 1
ATOM 2134 C CA . SER A 1 301 ? -3.558 52.362 2.096 1.00 31.38 301 SER A CA 1
ATOM 2135 C C . SER A 1 301 ? -3.490 53.497 3.113 1.00 31.38 301 SER A C 1
ATOM 2137 O O . SER A 1 301 ? -4.487 53.858 3.737 1.00 31.38 301 SER A O 1
ATOM 2139 N N . THR A 1 302 ? -2.297 54.046 3.317 1.00 31.45 302 THR A N 1
ATOM 2140 C CA . THR A 1 302 ? -2.077 55.232 4.145 1.00 31.45 302 THR A CA 1
ATOM 2141 C C . THR A 1 302 ? -2.341 56.521 3.369 1.00 31.45 302 THR A C 1
ATOM 2143 O O . THR A 1 302 ? -1.741 56.769 2.328 1.00 31.45 302 THR A O 1
ATOM 2146 N N . SER A 1 303 ? -3.171 57.357 3.999 1.00 29.73 303 SER A N 1
ATOM 2147 C CA . SER A 1 303 ? -3.151 58.826 4.056 1.00 29.73 303 SER A CA 1
ATOM 2148 C C . SER A 1 303 ? -3.449 59.654 2.798 1.00 29.73 303 SER A C 1
ATOM 2150 O O . SER A 1 303 ? -2.581 59.883 1.962 1.00 29.73 303 SER A O 1
ATOM 2152 N N . SER A 1 304 ? -4.608 60.322 2.815 1.00 31.50 304 SER A N 1
ATOM 2153 C CA . SER A 1 304 ? -4.663 61.761 2.531 1.00 31.50 304 SER A CA 1
ATOM 2154 C C . SER A 1 304 ? -5.606 62.483 3.512 1.00 31.50 304 SER A C 1
ATOM 2156 O O . SER A 1 304 ? -6.753 62.109 3.724 1.00 31.50 304 SER A O 1
ATOM 2158 N N . SER A 1 305 ? -4.985 63.454 4.180 1.00 34.06 305 SER A N 1
ATOM 2159 C CA . SER A 1 305 ? -5.436 64.633 4.932 1.00 34.06 305 SER A CA 1
ATOM 2160 C C . SER A 1 305 ? -6.925 64.994 5.065 1.00 34.06 305 SER A C 1
ATOM 2162 O O . SER A 1 305 ? -7.680 65.070 4.101 1.00 34.06 305 SER A O 1
ATOM 2164 N N . ALA A 1 306 ? -7.241 65.380 6.305 1.00 34.56 306 ALA A N 1
ATOM 2165 C CA . ALA A 1 306 ? -8.470 65.961 6.818 1.00 34.56 306 ALA A CA 1
ATOM 2166 C C . ALA A 1 306 ? -8.878 67.295 6.169 1.00 34.56 306 ALA A C 1
ATOM 2168 O O . ALA A 1 306 ? -8.046 68.153 5.883 1.00 34.56 306 ALA A O 1
ATOM 2169 N N . SER A 1 307 ? -10.192 67.485 6.052 1.00 32.22 307 SER A N 1
ATOM 2170 C CA . SER A 1 307 ? -10.862 68.772 5.861 1.00 32.22 307 SER A CA 1
ATOM 2171 C C . SER A 1 307 ? -11.473 69.212 7.195 1.00 32.22 307 SER A C 1
ATOM 2173 O O . SER A 1 307 ? -12.228 68.476 7.829 1.00 32.22 307 SER A O 1
ATOM 2175 N N . SER A 1 308 ? -11.093 70.406 7.639 1.00 39.38 308 SER A N 1
ATOM 2176 C CA . SER A 1 308 ? -11.662 71.117 8.782 1.00 39.38 308 SER A CA 1
ATOM 2177 C C . SER A 1 308 ? -12.925 71.878 8.382 1.00 39.38 308 SER A C 1
ATOM 2179 O O . SER A 1 308 ? -13.032 72.379 7.265 1.00 39.38 308 SER A O 1
ATOM 2181 N N . ALA A 1 309 ? -13.846 71.977 9.336 1.00 39.84 309 ALA A N 1
ATOM 2182 C CA . ALA A 1 309 ? -15.106 72.697 9.255 1.00 39.84 309 ALA A CA 1
ATOM 2183 C C . ALA A 1 309 ? -14.966 74.198 8.937 1.00 39.84 309 ALA A C 1
ATOM 2185 O O . ALA A 1 309 ? -14.026 74.869 9.372 1.00 39.84 309 ALA A O 1
ATOM 2186 N N . SER A 1 310 ? -15.986 74.719 8.258 1.00 38.22 310 SER A N 1
ATOM 2187 C CA . SER A 1 310 ? -16.600 76.038 8.456 1.00 38.22 310 SER A CA 1
ATOM 2188 C C . SER A 1 310 ? -18.081 75.898 8.137 1.00 38.22 310 SER A C 1
ATOM 2190 O O . SER A 1 310 ? -18.370 75.274 7.091 1.00 38.22 310 SER A O 1
#

pLDDT: mean 81.05, std 20.79, range [25.8, 98.31]